Protein AF-0000000082931941 (afdb_homodimer)

Sequence (278 aa):
MPSQPSEATRRRVSELDSDSDEEAAGSRPSGKKPKTDSAAKSKACREKARREKINDRFSELATLIDPGSKDPKSDKPSILADAIKHITQMRVENNQLSQLNKFLEQRVSQLEREKGQQLYQQSLMMQHGGMSMGMMQPVMPSQPSEATRRRVSELDSDSDEEAAGSRPSGKKPKTDSAAKSKACREKARREKINDRFSELATLIDPGSKDPKSDKPSILADAIKHITQMRVENNQLSQLNKFLEQRVSQLEREKGQQLYQQSLMMQHGGMSMGMMQPV

Structure (mmCIF, N/CA/C/O backbone):
data_AF-0000000082931941-model_v1
#
loop_
_entity.id
_entity.type
_entity.pdbx_description
1 polymer 'Transcription factor bHLH34'
#
loop_
_atom_site.group_PDB
_atom_site.id
_atom_site.type_symbol
_atom_site.label_atom_id
_atom_site.label_alt_id
_atom_site.label_comp_id
_atom_site.label_asym_id
_atom_site.label_entity_id
_atom_site.label_seq_id
_atom_site.pdbx_PDB_ins_code
_atom_site.Cartn_x
_atom_site.Cartn_y
_atom_site.Cartn_z
_atom_site.occupancy
_atom_site.B_iso_or_equiv
_atom_site.auth_seq_id
_atom_site.auth_comp_id
_atom_site.auth_asym_id
_atom_site.auth_atom_id
_atom_site.pdbx_PDB_model_num
ATOM 1 N N . MET A 1 1 ? 0.395 8.163 110.372 1 26.93 1 MET A N 1
ATOM 2 C CA . MET A 1 1 ? 0.635 8.653 109.018 1 26.93 1 MET A CA 1
ATOM 3 C C . MET A 1 1 ? -0.464 9.618 108.586 1 26.93 1 MET A C 1
ATOM 5 O O . MET A 1 1 ? -1.63 9.437 108.941 1 26.93 1 MET A O 1
ATOM 9 N N . PRO A 1 2 ? -0.188 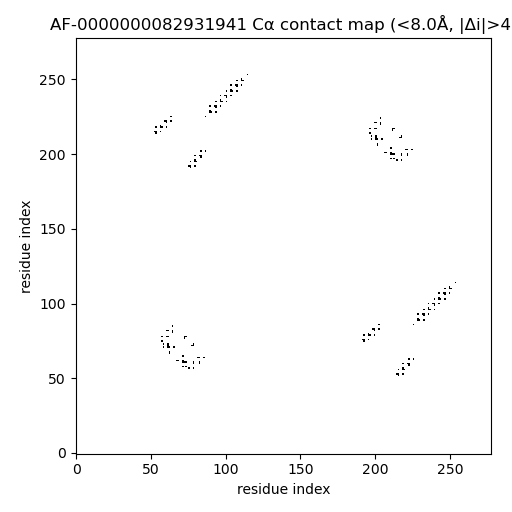10.7 107.853 1 28 2 PRO A N 1
ATOM 10 C CA . PRO A 1 2 ? -0.952 11.94 107.701 1 28 2 PRO A CA 1
ATOM 11 C C . PRO A 1 2 ? -2.365 11.702 107.175 1 28 2 PRO A C 1
ATOM 13 O O . PRO A 1 2 ? -2.724 10.567 106.85 1 28 2 PRO A O 1
ATOM 16 N N . SER A 1 3 ? -2.661 12.328 105.933 1 27.17 3 SER A N 1
ATOM 17 C CA . SER A 1 3 ? -3.39 13.52 105.512 1 27.17 3 SER A CA 1
ATOM 18 C C . SER A 1 3 ? -4.733 13.156 104.887 1 27.17 3 SER A C 1
ATOM 20 O O . SER A 1 3 ? -4.957 12.002 104.514 1 27.17 3 SER A O 1
ATOM 22 N N . GLN A 1 4 ? -5.354 14.259 104.083 1 29.71 4 GLN A N 1
ATOM 23 C CA . GLN A 1 4 ? -6.408 15.251 103.898 1 29.71 4 GLN A CA 1
ATOM 24 C C . GLN A 1 4 ? -7.274 14.915 102.687 1 29.71 4 GLN A C 1
ATOM 26 O O . GLN A 1 4 ? -6.755 14.667 101.597 1 29.71 4 GLN A O 1
ATOM 31 N N . PRO A 1 5 ? -8.476 14.426 102.748 1 40.5 5 PRO A N 1
ATOM 32 C CA . PRO A 1 5 ? -9.441 14.054 101.711 1 40.5 5 PRO A CA 1
ATOM 33 C C . PRO A 1 5 ? -9.816 15.226 100.807 1 40.5 5 PRO A C 1
ATOM 35 O O . PRO A 1 5 ? -10.749 15.118 100.007 1 40.5 5 PRO A O 1
ATOM 38 N N . SER A 1 6 ? -8.997 16.377 100.67 1 28.55 6 SER A N 1
ATOM 39 C CA . SER A 1 6 ? -9.644 17.665 100.445 1 28.55 6 SER A CA 1
ATOM 40 C C . SER A 1 6 ? -10.601 17.605 99.26 1 28.55 6 SER A C 1
ATOM 42 O O . SER A 1 6 ? -10.55 16.666 98.462 1 28.55 6 SER A O 1
ATOM 44 N N . GLU A 1 7 ? -11.053 18.897 98.685 1 28.15 7 GLU A N 1
ATOM 45 C CA . GLU A 1 7 ? -12.08 19.83 98.23 1 28.15 7 GLU A CA 1
ATOM 46 C C . GLU A 1 7 ? -12.304 19.712 96.725 1 28.15 7 GLU A C 1
ATOM 48 O O . GLU A 1 7 ? -11.535 20.26 95.932 1 28.15 7 GLU A O 1
ATOM 53 N N . ALA A 1 8 ? -12.467 18.563 96.037 1 33.26 8 ALA A N 1
ATOM 54 C CA . ALA A 1 8 ? -12.404 18.565 94.578 1 33.26 8 ALA A CA 1
ATOM 55 C C . ALA A 1 8 ? -13.558 19.364 93.98 1 33.26 8 ALA A C 1
ATOM 57 O O . ALA A 1 8 ? -14.71 18.925 94.015 1 33.26 8 ALA A O 1
ATOM 58 N N . THR A 1 9 ? -13.683 20.789 94.268 1 31.47 9 THR A N 1
ATOM 59 C CA . THR A 1 9 ? -14.683 21.731 93.778 1 31.47 9 THR A CA 1
ATOM 60 C C . THR A 1 9 ? -14.831 21.625 92.263 1 31.47 9 THR A C 1
ATOM 62 O O . THR A 1 9 ? -13.888 21.907 91.521 1 31.47 9 THR A O 1
ATOM 65 N N . ARG A 1 10 ? -15.56 20.656 91.784 1 31.51 10 ARG A N 1
ATOM 66 C CA . ARG A 1 10 ? -15.882 20.486 90.371 1 31.51 10 ARG A CA 1
ATOM 67 C C . ARG A 1 10 ? -16.429 21.779 89.775 1 31.51 10 ARG A C 1
ATOM 69 O O . ARG A 1 10 ? -17.392 22.348 90.292 1 31.51 10 ARG A O 1
ATOM 76 N N . ARG A 1 11 ? -15.54 22.62 89.021 1 30.45 11 ARG A N 1
ATOM 77 C CA . ARG A 1 11 ? -15.637 23.836 88.22 1 30.45 11 ARG A CA 1
ATOM 78 C C . ARG A 1 11 ? -16.928 23.856 87.409 1 30.45 11 ARG A C 1
ATOM 80 O O . ARG A 1 11 ? -17.323 22.839 86.835 1 30.45 11 ARG A O 1
ATOM 87 N N . ARG A 1 12 ? -17.818 24.921 87.614 1 26.65 12 ARG A N 1
ATOM 88 C CA . ARG A 1 12 ? -18.941 25.643 87.025 1 26.65 12 ARG A CA 1
ATOM 89 C C . ARG A 1 12 ? -18.754 25.814 85.522 1 26.65 12 ARG A C 1
ATOM 91 O O . ARG A 1 12 ? -17.721 26.313 85.072 1 26.65 12 ARG A O 1
ATOM 98 N N . VAL A 1 13 ? -19.386 25.091 84.63 1 27.37 13 VAL A N 1
ATOM 99 C CA . VAL A 1 13 ? -19.583 25.085 83.184 1 27.37 13 VAL A CA 1
ATOM 100 C C . VAL A 1 13 ? -20.036 26.467 82.719 1 27.37 13 VAL A C 1
ATOM 102 O O . VAL A 1 13 ? -21.085 26.959 83.142 1 27.37 13 VAL A O 1
ATOM 105 N N . SER A 1 14 ? -19.126 27.575 82.678 1 27.47 14 SER A N 1
ATOM 106 C CA . SER A 1 14 ? -19.274 28.908 82.104 1 27.47 14 SER A CA 1
ATOM 107 C C . SER A 1 14 ? -19.953 28.85 80.739 1 27.47 14 SER A C 1
ATOM 109 O O . SER A 1 14 ? -19.452 28.202 79.818 1 27.47 14 SER A O 1
ATOM 111 N N . GLU A 1 15 ? -21.265 28.878 80.646 1 31.2 15 GLU A N 1
ATOM 112 C CA . GLU A 1 15 ? -22.102 29.094 79.469 1 31.2 15 GLU A CA 1
ATOM 113 C C . GLU A 1 15 ? -21.707 30.373 78.737 1 31.2 15 GLU A C 1
ATOM 115 O O . GLU A 1 15 ? -22.006 31.476 79.199 1 31.2 15 GLU A O 1
ATOM 120 N N . LEU A 1 16 ? -20.43 30.649 78.382 1 28.57 16 LEU A N 1
ATOM 121 C CA . LEU A 1 16 ? -19.98 31.834 77.661 1 28.57 16 LEU A CA 1
ATOM 122 C C . LEU A 1 16 ? -20.832 32.069 76.417 1 28.57 16 LEU A C 1
ATOM 124 O O . LEU A 1 16 ? -20.86 31.233 75.512 1 28.57 16 LEU A O 1
ATOM 128 N N . ASP A 1 17 ? -22.019 32.645 76.604 1 32.74 17 ASP A N 1
ATOM 129 C CA . ASP A 1 17 ? -22.896 33.192 75.574 1 32.74 17 ASP A CA 1
ATOM 130 C C . ASP A 1 17 ? -22.112 34.054 74.587 1 32.74 17 ASP A C 1
ATOM 132 O O . ASP A 1 17 ? -21.536 35.075 74.968 1 32.74 17 ASP A O 1
ATOM 136 N N . SER A 1 18 ? -21.376 33.501 73.685 1 29.71 18 SER A N 1
ATOM 137 C CA . SER A 1 18 ? -20.62 34.12 72.601 1 29.71 18 SER A CA 1
ATOM 138 C C . SER A 1 18 ? -21.497 35.061 71.782 1 29.71 18 SER A C 1
ATOM 140 O O . SER A 1 18 ? -22.466 34.627 71.156 1 29.71 18 SER A O 1
ATOM 142 N N . ASP A 1 19 ? -21.829 36.189 72.298 1 32.53 19 ASP A N 1
ATOM 143 C CA . ASP A 1 19 ? -22.453 37.283 71.561 1 32.53 19 ASP A CA 1
ATOM 144 C C . ASP A 1 19 ? -21.744 37.523 70.23 1 32.53 19 ASP A C 1
ATOM 146 O O . ASP A 1 19 ? -20.567 37.889 70.205 1 32.53 19 ASP A O 1
ATOM 150 N N . SER A 1 20 ? -21.898 36.687 69.319 1 32.6 20 SER A N 1
ATOM 151 C CA . SER A 1 20 ? -21.412 36.818 67.949 1 32.6 20 SER A CA 1
ATOM 152 C C . SER A 1 20 ? -21.813 38.16 67.346 1 32.6 20 SER A C 1
ATOM 154 O O . SER A 1 20 ? -23.002 38.448 67.193 1 32.6 20 SER A O 1
ATOM 156 N N . ASP A 1 21 ? -21.162 39.19 67.707 1 33.67 21 ASP A N 1
ATOM 157 C CA . ASP A 1 21 ? -21.224 40.504 67.076 1 33.67 21 ASP A CA 1
ATOM 158 C C . ASP A 1 21 ? -21.279 40.382 65.555 1 33.67 21 ASP A C 1
ATOM 160 O O . ASP A 1 21 ? -20.416 39.745 64.947 1 33.67 21 ASP A O 1
ATOM 164 N N . GLU A 1 22 ? -22.45 40.34 65.012 1 37.45 22 GLU A N 1
ATOM 165 C CA . GLU A 1 22 ? -22.798 40.428 63.597 1 37.45 22 GLU A CA 1
ATOM 166 C C . GLU A 1 22 ? -22.112 41.618 62.932 1 37.45 22 GLU A C 1
ATOM 168 O O . GLU A 1 22 ? -22.423 42.771 63.24 1 37.45 22 GLU A O 1
ATOM 173 N N . GLU A 1 23 ? -20.8 41.737 62.935 1 36.78 23 GLU A N 1
ATOM 174 C CA . GLU A 1 23 ? -20.11 42.754 62.147 1 36.78 23 GLU A CA 1
ATOM 175 C C . GLU A 1 23 ? -20.746 42.908 60.768 1 36.78 23 GLU A C 1
ATOM 177 O O . GLU A 1 23 ? -21.031 41.915 60.095 1 36.78 23 GLU A O 1
ATOM 182 N N . ALA A 1 24 ? -21.424 44.056 60.542 1 40.95 24 ALA A N 1
ATOM 183 C CA . ALA A 1 24 ? -21.936 44.578 59.277 1 40.95 24 ALA A CA 1
ATOM 184 C C . ALA A 1 24 ? -20.903 44.429 58.164 1 40.95 24 ALA A C 1
ATOM 186 O O . ALA A 1 24 ? -19.854 45.077 58.193 1 40.95 24 ALA A O 1
ATOM 187 N N . ALA A 1 25 ? -20.57 43.239 57.765 1 39.86 25 ALA A N 1
ATOM 188 C CA . ALA A 1 25 ? -19.655 42.95 56.664 1 39.86 25 ALA A CA 1
ATOM 189 C C . ALA A 1 25 ? -19.936 43.851 55.465 1 39.86 25 ALA A C 1
ATOM 191 O O . ALA A 1 25 ? -21.083 43.973 55.029 1 39.86 25 ALA A O 1
ATOM 192 N N . GLY A 1 26 ? -19.356 44.996 55.404 1 37.39 26 GLY A N 1
ATOM 193 C CA . GLY A 1 26 ? -19.297 45.769 54.174 1 37.39 26 GLY A CA 1
ATOM 194 C C . GLY A 1 26 ? -19.211 44.906 52.929 1 37.39 26 GLY A C 1
ATOM 195 O O . GLY A 1 26 ? -18.598 43.836 52.951 1 37.39 26 GLY A O 1
ATOM 196 N N . SER A 1 27 ? -20.182 44.919 52.062 1 42.13 27 SER A N 1
ATOM 197 C CA . SER A 1 27 ? -20.326 44.258 50.77 1 42.13 27 SER A CA 1
ATOM 198 C C . SER A 1 27 ? -19.057 44.393 49.935 1 42.13 27 SER A C 1
ATOM 200 O O . SER A 1 27 ? -18.731 45.485 49.463 1 42.13 27 SER A O 1
ATOM 202 N N . ARG A 1 28 ? -17.902 43.976 50.396 1 44.29 28 ARG A N 1
ATOM 203 C CA . ARG A 1 28 ? -16.768 43.948 49.478 1 44.29 28 ARG A CA 1
ATOM 204 C C . ARG A 1 28 ? -17.197 43.483 48.09 1 44.29 28 ARG A C 1
ATOM 206 O O . ARG A 1 28 ? -18.005 42.56 47.962 1 44.29 28 ARG A O 1
ATOM 213 N N . PRO A 1 29 ? -17.242 44.356 47.162 1 48.55 29 PRO A N 1
ATOM 214 C CA . PRO A 1 29 ? -17.476 43.88 45.796 1 48.55 29 PRO A CA 1
ATOM 215 C C . PRO A 1 29 ? -16.729 42.585 45.486 1 48.55 29 PRO A C 1
ATOM 217 O O . PRO A 1 29 ? -15.617 42.376 45.98 1 48.55 29 PRO A O 1
ATOM 220 N N . SER A 1 30 ? -17.357 41.387 45.697 1 47.89 30 SER A N 1
ATOM 221 C CA . SER A 1 30 ? -16.842 40.151 45.117 1 47.89 30 SER A CA 1
ATOM 222 C C . SER A 1 30 ? -16.06 40.425 43.837 1 47.89 30 SER A C 1
ATOM 224 O O . SER A 1 30 ? -16.602 40.979 42.878 1 47.89 30 SER A O 1
ATOM 226 N N . GLY A 1 31 ? -14.99 41.04 43.921 1 45.75 31 GLY A N 1
ATOM 227 C CA . GLY A 1 31 ? -14.125 41.212 42.764 1 45.75 31 GLY A CA 1
ATOM 228 C C . GLY A 1 31 ? -14.191 40.05 41.791 1 45.75 31 GLY A C 1
ATOM 229 O O . GLY A 1 31 ? -13.977 38.899 42.176 1 45.75 31 GLY A O 1
ATOM 230 N N . LYS A 1 32 ? -15.225 39.926 40.937 1 50.8 32 LYS A N 1
ATOM 231 C CA . LYS A 1 32 ? -15.252 39 39.808 1 50.8 32 LYS A CA 1
ATOM 232 C C . LYS A 1 32 ? -13.861 38.831 39.203 1 50.8 32 LYS A C 1
ATOM 234 O O . LYS A 1 32 ? -13.278 39.792 38.696 1 50.8 32 LYS A O 1
ATOM 239 N N . LYS A 1 33 ? -12.987 38.098 39.839 1 57.4 33 LYS A N 1
ATOM 240 C CA . LYS A 1 33 ? -11.789 37.65 39.135 1 57.4 33 LYS A CA 1
ATOM 241 C C . LYS A 1 33 ? -12.087 37.37 37.665 1 57.4 33 LYS A C 1
ATOM 243 O O . LYS A 1 33 ? -13.072 36.703 37.342 1 57.4 33 LYS A O 1
ATOM 248 N N . PRO A 1 34 ? -11.636 38.016 36.798 1 62.03 34 PRO A N 1
ATOM 249 C CA . PRO A 1 34 ? -11.971 37.91 35.376 1 62.03 34 PRO A CA 1
ATOM 250 C C . PRO A 1 34 ? -11.929 36.471 34.866 1 62.03 34 PRO A C 1
ATOM 252 O O . PRO A 1 34 ? -10.93 35.773 35.056 1 62.03 34 PRO A O 1
ATOM 255 N N . LYS A 1 35 ? -12.967 35.676 34.989 1 61.52 35 LYS A N 1
ATOM 256 C CA . LYS A 1 35 ? -13.283 34.385 34.384 1 61.52 35 LYS A CA 1
ATOM 257 C C . LYS A 1 35 ? -12.629 34.247 33.012 1 61.52 35 LYS A C 1
ATOM 259 O O . LYS A 1 35 ? -12.493 33.137 32.492 1 61.52 35 LYS A O 1
ATOM 264 N N . THR A 1 36 ? -12.157 35.541 32.537 1 72.35 36 THR A N 1
ATOM 265 C CA . THR A 1 36 ? -11.67 35.474 31.163 1 72.35 36 THR A CA 1
ATOM 266 C C . THR A 1 36 ? -10.307 34.79 31.105 1 72.35 36 THR A C 1
ATOM 268 O O . THR A 1 36 ? -10.035 34.014 30.186 1 72.35 36 THR A O 1
ATOM 271 N N . ASP A 1 37 ? -9.627 34.909 32.368 1 76.06 37 ASP A N 1
ATOM 272 C CA . ASP A 1 37 ? -8.27 34.373 32.327 1 76.06 37 ASP A CA 1
ATOM 273 C C . ASP A 1 37 ? -8.281 32.847 32.385 1 76.06 37 ASP A C 1
ATOM 275 O O . ASP A 1 37 ? -7.5 32.189 31.694 1 76.06 37 ASP A O 1
ATOM 279 N N . SER A 1 38 ? -9.279 32.372 33.167 1 83.83 38 SER A N 1
ATOM 280 C CA . SER A 1 38 ? -9.365 30.924 33.328 1 83.83 38 SER A CA 1
ATOM 281 C C . SER A 1 38 ? -9.857 30.254 32.049 1 83.83 38 SER A C 1
ATOM 283 O O . SER A 1 38 ? -9.333 29.215 31.645 1 83.83 38 SER A O 1
ATOM 285 N N . ALA A 1 39 ? -10.787 30.84 31.456 1 87.63 39 ALA A N 1
ATOM 286 C CA . ALA A 1 39 ? -11.322 30.301 30.209 1 87.63 39 ALA A CA 1
ATOM 287 C C . ALA A 1 39 ? -10.272 30.333 29.102 1 87.63 39 ALA A C 1
ATOM 289 O O . ALA A 1 39 ? -10.167 29.394 28.31 1 87.63 39 ALA A O 1
ATOM 290 N N . ALA A 1 40 ? -9.536 31.379 29.174 1 89.23 40 ALA A N 1
ATOM 291 C CA . ALA A 1 40 ? -8.473 31.519 28.183 1 89.23 40 ALA A CA 1
ATOM 292 C C . ALA A 1 40 ? -7.377 30.48 28.402 1 89.23 40 ALA A C 1
ATOM 294 O O . ALA A 1 40 ? -6.85 29.912 27.443 1 89.23 40 ALA A O 1
ATOM 295 N N . LYS A 1 41 ? -7.086 30.256 29.602 1 89.65 41 LYS A N 1
ATOM 296 C CA . LYS A 1 41 ? -6.07 29.262 29.932 1 89.65 41 LYS A CA 1
ATOM 297 C C . LYS A 1 41 ? -6.532 27.857 29.556 1 89.65 41 LYS A C 1
ATOM 299 O O . LYS A 1 41 ? -5.75 27.057 29.039 1 89.65 41 LYS A O 1
ATOM 304 N N . SER A 1 42 ? -7.771 27.543 29.826 1 91.58 42 SER A N 1
ATOM 305 C CA . SER A 1 42 ? -8.342 26.243 29.489 1 91.58 42 SER A CA 1
ATOM 306 C C . SER A 1 42 ? -8.34 26.013 27.981 1 91.58 42 SER A C 1
ATOM 308 O O . SER A 1 42 ? -8.006 24.922 27.515 1 91.58 42 SER A O 1
ATOM 310 N N . LYS A 1 43 ? -8.741 27.096 27.265 1 91.85 43 LYS A N 1
ATOM 311 C CA . LYS A 1 43 ? -8.733 27.007 25.807 1 91.85 43 LYS A CA 1
ATOM 312 C C . LYS A 1 43 ? -7.321 26.775 25.278 1 91.85 43 LYS A C 1
ATOM 314 O O . LYS A 1 43 ? -7.117 25.963 24.373 1 91.85 43 LYS A O 1
ATOM 319 N N . ALA A 1 44 ? -6.364 27.417 25.842 1 92.68 44 ALA A N 1
ATOM 320 C CA . ALA A 1 44 ? -4.968 27.286 25.432 1 92.68 44 ALA A CA 1
ATOM 321 C C . ALA A 1 44 ? -4.455 25.87 25.679 1 92.68 44 ALA A C 1
ATOM 323 O O . ALA A 1 44 ? -3.697 25.328 24.872 1 92.68 44 ALA A O 1
ATOM 324 N N . CYS A 1 45 ? -4.917 25.325 26.73 1 93.34 45 CYS A N 1
ATOM 325 C CA . CYS A 1 45 ? -4.501 23.969 27.07 1 93.34 45 CYS A CA 1
ATOM 326 C C . CYS A 1 45 ? -5.099 22.957 26.101 1 93.34 45 CYS A C 1
ATOM 328 O O . CYS A 1 45 ? -4.416 22.028 25.666 1 93.34 45 CYS A O 1
ATOM 330 N N . ARG A 1 46 ? -6.288 23.118 25.735 1 92.6 46 ARG A N 1
ATOM 331 C CA . ARG A 1 46 ? -6.957 22.216 24.804 1 92.6 46 ARG A CA 1
ATOM 332 C C . ARG A 1 46 ? -6.316 22.282 23.421 1 92.6 46 ARG A C 1
ATOM 334 O O . ARG A 1 46 ? -6.099 21.251 22.782 1 92.6 46 ARG A O 1
ATOM 341 N N . GLU A 1 47 ? -5.926 23.449 22.998 1 92.5 47 GLU A N 1
ATOM 342 C CA . GLU A 1 47 ? -5.3 23.638 21.693 1 92.5 47 GLU A CA 1
ATOM 343 C C . GLU A 1 47 ? -3.892 23.05 21.665 1 92.5 47 GLU A C 1
ATOM 345 O O . GLU A 1 47 ? -3.479 22.461 20.664 1 92.5 47 GLU A O 1
ATOM 350 N N . LYS A 1 48 ? -3.241 23.233 22.813 1 93.24 48 LYS A N 1
ATOM 351 C CA . LYS A 1 48 ? -1.919 22.624 22.918 1 93.24 48 LYS A CA 1
ATOM 352 C C . LYS A 1 48 ? -2 21.106 22.785 1 93.24 48 LYS A C 1
ATOM 354 O O . LYS A 1 48 ? -1.2 20.496 22.072 1 93.24 48 LYS A O 1
ATOM 359 N N . ALA A 1 49 ? -2.951 20.499 23.367 1 93.25 49 ALA A N 1
ATOM 360 C CA . ALA A 1 49 ? -3.16 19.054 23.318 1 93.25 49 ALA A CA 1
ATOM 361 C C . ALA A 1 49 ? -3.491 18.595 21.901 1 93.25 49 ALA A C 1
ATOM 363 O O . ALA A 1 49 ? -3.021 17.545 21.457 1 93.25 49 ALA A O 1
ATOM 364 N N . ARG A 1 50 ? -4.295 19.314 21.248 1 92.88 50 ARG A N 1
ATOM 365 C CA . ARG A 1 50 ? -4.661 18.993 19.872 1 92.88 50 ARG A CA 1
ATOM 366 C C . ARG A 1 50 ? -3.445 19.058 18.954 1 92.88 50 ARG A C 1
ATOM 368 O O . ARG A 1 50 ? -3.231 18.162 18.135 1 92.88 50 ARG A O 1
ATOM 375 N N . ARG A 1 51 ? -2.669 20.068 19.148 1 93.1 51 ARG A N 1
ATOM 376 C CA . ARG A 1 51 ? -1.473 20.244 18.331 1 93.1 51 ARG A CA 1
ATOM 377 C C . ARG A 1 51 ? -0.474 19.118 18.573 1 93.1 51 ARG A C 1
ATOM 379 O O . ARG A 1 51 ? 0.156 18.628 17.633 1 93.1 51 ARG A O 1
ATOM 386 N N . GLU A 1 52 ? -0.387 18.741 19.763 1 94.37 52 GLU A N 1
ATOM 387 C CA . GLU A 1 52 ? 0.517 17.65 20.115 1 94.37 52 GLU A CA 1
ATOM 388 C C . GLU A 1 52 ? 0.069 16.337 19.48 1 94.37 52 GLU A C 1
ATOM 390 O O . GLU A 1 52 ? 0.894 15.571 18.977 1 94.37 52 GLU A O 1
ATOM 395 N N . LYS A 1 53 ? -1.227 16.1 19.505 1 93.45 53 LYS A N 1
ATOM 396 C CA . LYS A 1 53 ? -1.769 14.894 18.885 1 93.45 53 LYS A CA 1
ATOM 397 C C . LYS A 1 53 ? -1.492 14.875 17.384 1 93.45 53 LYS A C 1
ATOM 399 O O . LYS A 1 53 ? -1.12 13.839 16.829 1 93.45 53 LYS A O 1
ATOM 404 N N . ILE A 1 54 ? -1.585 15.94 16.749 1 94.37 54 ILE A N 1
ATOM 405 C CA . ILE A 1 54 ? -1.334 16.066 15.318 1 94.37 54 ILE A CA 1
ATOM 406 C C . ILE A 1 54 ? 0.144 15.812 15.029 1 94.37 54 ILE A C 1
ATOM 408 O O . ILE A 1 54 ? 0.484 15.098 14.083 1 94.37 54 ILE A O 1
ATOM 412 N N . ASN A 1 55 ? 0.933 16.398 15.843 1 94.61 55 ASN A N 1
ATOM 413 C CA . ASN A 1 55 ? 2.37 16.207 15.672 1 94.61 55 ASN A CA 1
ATOM 414 C C . ASN A 1 55 ? 2.767 14.745 15.855 1 94.61 55 ASN A C 1
ATOM 416 O O . ASN A 1 55 ? 3.638 14.24 15.144 1 94.61 55 ASN A O 1
ATOM 420 N N . ASP A 1 56 ? 2.174 14.083 16.773 1 95.02 56 ASP A N 1
ATOM 421 C CA . ASP A 1 56 ? 2.419 12.66 16.992 1 95.02 56 ASP A CA 1
ATOM 422 C C . ASP A 1 56 ? 2.048 11.843 15.756 1 95.02 56 ASP A C 1
ATOM 424 O O . ASP A 1 56 ? 2.777 10.927 15.37 1 95.02 56 ASP A O 1
ATOM 428 N N . ARG A 1 57 ? 1.01 12.2 15.165 1 95.97 57 ARG A N 1
ATOM 429 C CA . ARG A 1 57 ? 0.558 11.49 13.973 1 95.97 57 ARG A CA 1
ATOM 430 C C . ARG A 1 57 ? 1.5 11.737 12.799 1 95.97 57 ARG A C 1
ATOM 432 O O . ARG A 1 57 ? 1.75 10.836 11.996 1 95.97 57 ARG A O 1
ATOM 439 N N . PHE A 1 58 ? 2.031 12.864 12.74 1 96.48 58 PHE A N 1
ATOM 440 C CA . PHE A 1 58 ? 3.014 13.167 11.706 1 96.48 58 PHE A CA 1
ATOM 441 C C . PHE A 1 58 ? 4.281 12.344 11.905 1 96.48 58 PHE A C 1
ATOM 443 O O . PHE A 1 58 ? 4.846 11.822 10.942 1 96.48 58 PHE A O 1
ATOM 450 N N . SER A 1 59 ? 4.662 12.263 13.154 1 94.59 59 SER A N 1
ATOM 451 C CA . SER A 1 59 ? 5.855 11.479 13.458 1 94.59 59 SER A CA 1
ATOM 452 C C . SER A 1 59 ? 5.649 10.006 13.12 1 94.59 59 SER A C 1
ATOM 454 O O . SER A 1 59 ? 6.54 9.362 12.562 1 94.59 59 SER A O 1
ATOM 456 N N . GLU A 1 60 ? 4.529 9.51 13.45 1 95.49 60 GLU A N 1
ATOM 457 C CA . GLU A 1 60 ? 4.185 8.126 13.138 1 95.49 60 GLU A CA 1
ATOM 458 C C . GLU A 1 60 ? 4.168 7.887 11.631 1 95.49 60 GLU A C 1
ATOM 460 O O . GLU A 1 60 ? 4.72 6.897 11.148 1 95.49 60 GLU A O 1
ATOM 465 N N . LEU A 1 61 ? 3.561 8.804 10.945 1 96.86 61 LEU A N 1
ATOM 466 C CA . LEU A 1 61 ? 3.472 8.707 9.493 1 96.86 61 LEU A CA 1
ATOM 467 C C . LEU A 1 61 ? 4.859 8.74 8.86 1 96.86 61 LEU A C 1
ATOM 469 O O . LEU A 1 61 ? 5.157 7.945 7.965 1 96.86 61 LEU A O 1
ATOM 473 N N . ALA A 1 62 ? 5.66 9.612 9.369 1 96.66 62 ALA A N 1
ATOM 474 C CA . ALA A 1 62 ? 7.02 9.746 8.853 1 96.66 62 ALA A CA 1
ATOM 475 C C . ALA A 1 62 ? 7.807 8.452 9.039 1 96.66 62 ALA A C 1
ATOM 477 O O . ALA A 1 62 ? 8.548 8.035 8.145 1 96.66 62 ALA A O 1
ATOM 478 N N . THR A 1 63 ? 7.621 7.776 10.142 1 95.04 63 THR A N 1
ATOM 479 C CA . THR A 1 63 ? 8.311 6.526 10.44 1 95.04 63 THR A CA 1
ATOM 480 C C . THR A 1 63 ? 7.76 5.387 9.587 1 95.04 63 THR A C 1
ATOM 482 O O . THR A 1 63 ? 8.508 4.503 9.165 1 95.04 63 THR A O 1
ATOM 485 N N . LEU A 1 64 ? 6.512 5.447 9.327 1 95 64 LEU A N 1
ATOM 486 C CA . LEU A 1 64 ? 5.826 4.399 8.578 1 95 64 LEU A CA 1
ATOM 487 C C . LEU A 1 64 ? 6.274 4.391 7.121 1 95 64 LEU A C 1
ATOM 489 O O . LEU A 1 64 ? 6.458 3.324 6.529 1 95 64 LEU A O 1
ATOM 493 N N . ILE A 1 65 ? 6.517 5.519 6.57 1 95.68 65 ILE A N 1
ATOM 494 C CA . ILE A 1 65 ? 6.799 5.602 5.141 1 95.68 65 ILE A CA 1
ATOM 495 C C . ILE A 1 65 ? 8.296 5.42 4.898 1 95.68 65 ILE A C 1
ATOM 497 O O . ILE A 1 65 ? 8.722 5.17 3.768 1 95.68 65 ILE A O 1
ATOM 501 N N . ASP A 1 66 ? 9.004 5.585 6.071 1 92.44 66 ASP A N 1
ATOM 502 C CA . ASP A 1 66 ? 10.448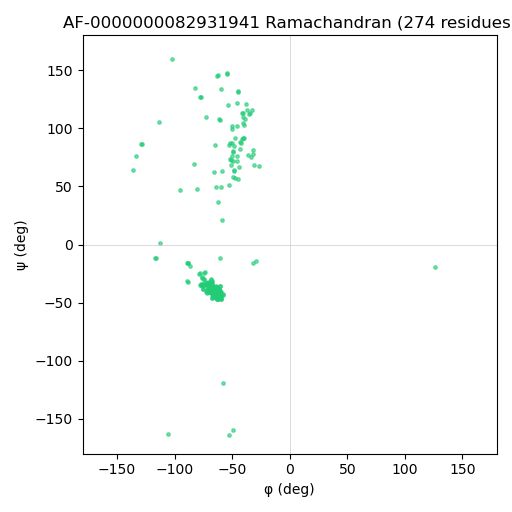 5.389 5.973 1 92.44 66 ASP A CA 1
ATOM 503 C C . ASP A 1 66 ? 10.971 4.565 7.147 1 92.44 66 ASP A C 1
ATOM 505 O O . ASP A 1 66 ? 11.741 5.066 7.97 1 92.44 66 ASP A O 1
ATOM 509 N N . PRO A 1 67 ? 10.593 3.346 7.299 1 84.57 67 PRO A N 1
ATOM 510 C CA . PRO A 1 67 ? 10.852 2.516 8.477 1 84.57 67 PRO A CA 1
ATOM 511 C C . PRO A 1 67 ? 12.343 2.324 8.748 1 84.57 67 PRO A C 1
ATOM 513 O O . PRO A 1 67 ? 12.751 2.183 9.903 1 84.57 67 PRO A O 1
ATOM 516 N N . GLY A 1 68 ? 13.172 2.624 7.995 1 85.18 68 GLY A N 1
ATOM 517 C CA . GLY A 1 68 ? 14.594 2.371 8.168 1 85.18 68 GLY A CA 1
ATOM 518 C C . GLY A 1 68 ? 15.407 3.638 8.352 1 85.18 68 GLY A C 1
ATOM 519 O O . GLY A 1 68 ? 16.611 3.577 8.612 1 85.18 68 GLY A O 1
ATOM 520 N N . SER A 1 69 ? 14.684 4.696 8.353 1 87.5 69 SER A N 1
ATOM 521 C CA . SER A 1 69 ? 15.402 5.957 8.504 1 87.5 69 SER A CA 1
ATOM 522 C C . SER A 1 69 ? 15.701 6.251 9.971 1 87.5 69 SER A C 1
ATOM 524 O O . SER A 1 69 ? 14.837 6.076 10.833 1 87.5 69 SER A O 1
ATOM 526 N N . LYS A 1 70 ? 16.897 6.645 10.225 1 89.27 70 LYS A N 1
ATOM 527 C CA . LYS A 1 70 ? 17.294 6.989 11.587 1 89.27 70 LYS A CA 1
ATOM 528 C C . LYS A 1 70 ? 16.743 8.354 11.992 1 89.27 70 LYS A C 1
ATOM 530 O O . LYS A 1 70 ? 16.472 8.595 13.17 1 89.27 70 LYS A O 1
ATOM 535 N N . ASP A 1 71 ? 16.59 9.18 10.89 1 90.3 71 ASP A N 1
ATOM 536 C CA . ASP A 1 71 ? 16.082 10.526 11.137 1 90.3 71 ASP A CA 1
ATOM 537 C C . ASP A 1 71 ? 14.899 10.843 10.226 1 90.3 71 ASP A C 1
ATOM 539 O O . ASP A 1 71 ? 15.063 11.485 9.187 1 90.3 71 ASP A O 1
ATOM 543 N N . PRO A 1 72 ? 13.764 10.461 10.71 1 86.47 72 PRO A N 1
ATOM 544 C CA . PRO A 1 72 ? 12.584 10.754 9.894 1 86.47 72 PRO A CA 1
ATOM 545 C C . PRO A 1 72 ? 12.359 12.252 9.7 1 86.47 72 PRO A C 1
ATOM 547 O O . PRO A 1 72 ? 12.683 13.049 10.584 1 86.47 72 PRO A O 1
ATOM 550 N N . LYS A 1 73 ? 11.876 12.609 8.553 1 88.54 73 LYS A N 1
ATOM 551 C CA . LYS A 1 73 ? 11.583 14.003 8.234 1 88.54 73 LYS A CA 1
ATOM 552 C C . LYS A 1 73 ? 10.663 14.625 9.28 1 88.54 73 LYS A C 1
ATOM 554 O O . LYS A 1 73 ? 9.789 13.948 9.827 1 88.54 73 LYS A O 1
ATOM 559 N N . SER A 1 74 ? 10.952 15.916 9.441 1 90.58 74 SER A N 1
ATOM 560 C CA . SER A 1 74 ? 10.142 16.596 10.446 1 90.58 74 SER A CA 1
ATOM 561 C C . SER A 1 74 ? 9.28 17.685 9.817 1 90.58 74 SER A C 1
ATOM 563 O O . SER A 1 74 ? 8.353 18.194 10.451 1 90.58 74 SER A O 1
ATOM 565 N N . ASP A 1 75 ? 9.574 17.993 8.557 1 92.09 75 ASP A N 1
ATOM 566 C CA . ASP A 1 75 ? 8.795 19.017 7.868 1 92.09 75 ASP A CA 1
ATOM 567 C C . ASP A 1 75 ? 7.444 18.467 7.415 1 92.09 75 ASP A C 1
ATOM 569 O O . ASP A 1 75 ? 7.385 17.487 6.669 1 92.09 75 ASP A O 1
ATOM 573 N N . LYS A 1 76 ? 6.435 19.101 7.756 1 92.36 76 LYS A N 1
ATOM 574 C CA . LYS A 1 76 ? 5.077 18.592 7.586 1 92.36 76 LYS A CA 1
ATOM 575 C C . LYS A 1 76 ? 4.71 18.486 6.108 1 92.36 76 LYS A C 1
ATOM 577 O O . LYS A 1 76 ? 4.2 17.456 5.662 1 92.36 76 LYS A O 1
ATOM 582 N N . PRO A 1 77 ? 5.001 19.537 5.294 1 93.49 77 PRO A N 1
ATOM 583 C CA . PRO A 1 77 ? 4.685 19.417 3.869 1 93.49 77 PRO A CA 1
ATOM 584 C C . PRO A 1 77 ? 5.426 18.264 3.195 1 93.49 77 PRO A C 1
ATOM 586 O O . PRO A 1 77 ? 4.856 17.57 2.35 1 93.49 77 PRO A O 1
ATOM 589 N N . SER A 1 78 ? 6.605 18.033 3.593 1 94.43 78 SER A N 1
ATOM 590 C CA . SER A 1 78 ? 7.394 16.962 2.992 1 94.43 78 SER A CA 1
ATOM 591 C C . SER A 1 78 ? 6.872 15.591 3.407 1 94.43 78 SER A C 1
ATOM 593 O O . SER A 1 78 ? 6.852 14.658 2.601 1 94.43 78 SER A O 1
ATOM 595 N N . ILE A 1 79 ? 6.48 15.425 4.622 1 96.44 79 ILE A N 1
ATOM 596 C CA . ILE A 1 79 ? 5.924 14.169 5.114 1 96.44 79 ILE A CA 1
ATOM 597 C C . ILE A 1 79 ? 4.652 13.83 4.341 1 96.44 79 ILE A C 1
ATOM 599 O O . ILE A 1 79 ? 4.467 12.69 3.908 1 96.44 79 ILE A O 1
ATOM 603 N N . LEU A 1 80 ? 3.884 14.852 4.133 1 96.84 80 LEU A N 1
ATOM 604 C CA . LEU A 1 80 ? 2.636 14.653 3.404 1 96.84 80 LEU A CA 1
ATOM 605 C C . LEU A 1 80 ? 2.91 14.269 1.953 1 96.84 80 LEU A C 1
ATOM 607 O O . LEU A 1 80 ? 2.271 13.362 1.416 1 96.84 80 LEU A O 1
ATOM 611 N N . ALA A 1 81 ? 3.831 14.928 1.37 1 96.05 81 ALA A N 1
ATOM 612 C CA . ALA A 1 81 ? 4.187 14.63 -0.014 1 96.05 81 ALA A CA 1
ATOM 613 C C . ALA A 1 81 ? 4.724 13.207 -0.148 1 96.05 81 ALA A C 1
ATOM 615 O O . ALA A 1 81 ? 4.355 12.483 -1.076 1 96.05 81 ALA A O 1
ATOM 616 N N . ASP A 1 82 ? 5.507 12.828 0.792 1 96.82 82 ASP A N 1
ATOM 617 C CA . ASP A 1 82 ? 6.085 11.488 0.775 1 96.82 82 ASP A CA 1
ATOM 618 C C . ASP A 1 82 ? 5.016 10.425 1.018 1 96.82 82 ASP A C 1
ATOM 620 O O . ASP A 1 82 ? 5.06 9.346 0.423 1 96.82 82 ASP A O 1
ATOM 624 N N . ALA A 1 83 ? 4.127 10.698 1.901 1 97.48 83 ALA A N 1
ATOM 625 C 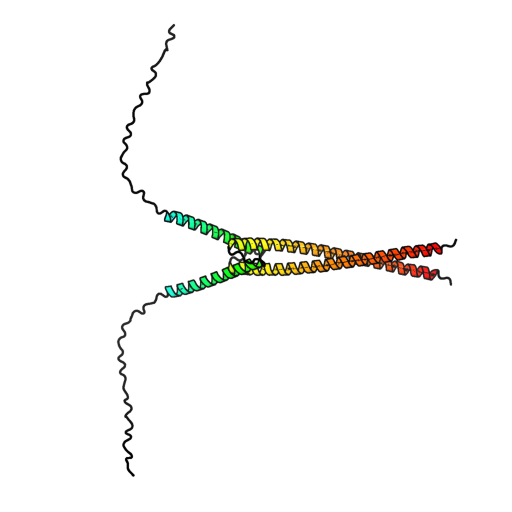CA . ALA A 1 83 ? 3.04 9.76 2.172 1 97.48 83 ALA A CA 1
ATOM 626 C C . ALA A 1 83 ? 2.203 9.514 0.92 1 97.48 83 ALA A C 1
ATOM 628 O O . ALA A 1 83 ? 1.896 8.367 0.586 1 97.48 83 ALA A O 1
ATOM 629 N N . ILE A 1 84 ? 1.906 10.539 0.235 1 97.82 84 ILE A N 1
ATOM 630 C CA . ILE A 1 84 ? 1.118 10.45 -0.989 1 97.82 84 ILE A CA 1
ATOM 631 C C . ILE A 1 84 ? 1.867 9.617 -2.026 1 97.82 84 ILE A C 1
ATOM 633 O O . ILE A 1 84 ? 1.293 8.715 -2.641 1 97.82 84 ILE A O 1
ATOM 637 N N . LYS A 1 85 ? 3.118 9.907 -2.19 1 97.26 85 LYS A N 1
ATOM 638 C CA . LYS A 1 85 ? 3.961 9.148 -3.111 1 97.26 85 LYS A CA 1
ATOM 639 C C . LYS A 1 85 ? 4.017 7.675 -2.718 1 97.26 85 LYS A C 1
ATOM 641 O O . LYS A 1 85 ? 3.888 6.794 -3.57 1 97.26 85 LYS A O 1
ATOM 646 N N . HIS A 1 86 ? 4.169 7.465 -1.476 1 97.1 86 HIS A N 1
ATOM 647 C CA . HIS A 1 86 ? 4.306 6.111 -0.95 1 97.1 86 HIS A CA 1
ATOM 648 C C . HIS A 1 86 ? 3.036 5.299 -1.181 1 97.1 86 HIS A C 1
ATOM 650 O O . HIS A 1 86 ? 3.101 4.146 -1.612 1 97.1 86 HIS A O 1
ATOM 656 N N . ILE A 1 87 ? 1.934 5.845 -0.907 1 97.31 87 ILE A N 1
ATOM 657 C CA . ILE A 1 87 ? 0.651 5.175 -1.086 1 97.31 87 ILE A CA 1
ATOM 658 C C . ILE A 1 87 ? 0.442 4.844 -2.562 1 97.31 87 ILE A C 1
ATOM 660 O O . ILE A 1 87 ? 0.012 3.739 -2.902 1 97.31 87 ILE A O 1
ATOM 664 N N . THR A 1 88 ? 0.789 5.776 -3.435 1 97.12 88 THR A N 1
ATOM 665 C CA . THR A 1 88 ? 0.655 5.559 -4.871 1 97.12 88 THR A CA 1
ATOM 666 C C . THR A 1 88 ? 1.553 4.414 -5.331 1 97.12 88 THR A C 1
ATOM 668 O O . THR A 1 88 ? 1.126 3.555 -6.105 1 97.12 88 THR A O 1
ATOM 671 N N . GLN A 1 89 ? 2.723 4.329 -4.803 1 96.86 89 GLN A N 1
ATOM 672 C CA . GLN A 1 89 ? 3.664 3.267 -5.142 1 96.86 89 GLN A CA 1
ATOM 673 C C . GLN A 1 89 ? 3.157 1.909 -4.665 1 96.86 89 GLN A C 1
ATOM 675 O O . GLN A 1 89 ? 3.233 0.92 -5.397 1 96.86 89 GLN A O 1
ATOM 680 N N . MET A 1 90 ? 2.67 1.897 -3.492 1 96.2 90 MET A N 1
ATOM 681 C CA . MET A 1 90 ? 2.156 0.647 -2.939 1 96.2 90 MET A CA 1
ATOM 682 C C . MET A 1 90 ? 0.972 0.137 -3.754 1 96.2 90 MET A C 1
ATOM 684 O O . MET A 1 90 ? 0.813 -1.071 -3.937 1 96.2 90 MET A O 1
ATOM 688 N N . ARG A 1 91 ? 0.182 1.049 -4.215 1 96.28 91 ARG A N 1
ATOM 689 C CA . ARG A 1 91 ? -0.957 0.671 -5.046 1 96.28 91 ARG A CA 1
ATOM 690 C C . ARG A 1 91 ? -0.494 0.038 -6.354 1 96.28 91 ARG A C 1
ATOM 692 O O . ARG A 1 91 ? -1.048 -0.973 -6.791 1 96.28 91 ARG A O 1
ATOM 699 N N . VAL A 1 92 ? 0.505 0.63 -6.948 1 97.66 92 VAL A N 1
ATOM 700 C CA . VAL A 1 92 ? 1.05 0.094 -8.192 1 97.66 92 VAL A CA 1
ATOM 701 C C . VAL A 1 92 ? 1.633 -1.295 -7.944 1 97.66 92 VAL A C 1
ATOM 703 O O . VAL A 1 92 ? 1.357 -2.234 -8.695 1 97.66 92 VAL A O 1
ATOM 706 N N . GLU A 1 93 ? 2.403 -1.437 -6.909 1 97.23 93 GLU A N 1
ATOM 707 C CA . GLU A 1 93 ? 3.023 -2.709 -6.552 1 97.23 93 GLU A CA 1
ATOM 708 C C . GLU A 1 93 ? 1.97 -3.782 -6.288 1 97.23 93 GLU A C 1
ATOM 710 O O . GLU A 1 93 ? 2.101 -4.916 -6.754 1 97.23 93 GLU A O 1
ATOM 715 N N . ASN A 1 94 ? 1.003 -3.465 -5.555 1 97.61 94 ASN A N 1
ATOM 716 C CA . ASN A 1 94 ? -0.072 -4.401 -5.241 1 97.61 94 ASN A CA 1
ATOM 717 C C . ASN A 1 94 ? -0.794 -4.869 -6.502 1 97.61 94 ASN A C 1
ATOM 719 O O . ASN A 1 94 ? -1.143 -6.044 -6.622 1 97.61 94 ASN A O 1
ATOM 723 N N . ASN A 1 95 ? -0.996 -3.966 -7.383 1 97.44 95 ASN A N 1
ATOM 724 C CA . ASN A 1 95 ? -1.64 -4.329 -8.641 1 97.44 95 ASN A CA 1
ATOM 725 C C . ASN A 1 95 ? -0.775 -5.285 -9.458 1 97.44 95 ASN A C 1
ATOM 727 O O . ASN A 1 95 ? -1.287 -6.228 -10.064 1 97.44 95 ASN A O 1
ATOM 731 N N . GLN A 1 96 ? 0.528 -5.06 -9.541 1 98.28 96 GLN A N 1
ATOM 732 C CA . GLN A 1 96 ? 1.455 -5.936 -10.25 1 98.28 96 GLN A CA 1
ATOM 733 C C . GLN A 1 96 ? 1.452 -7.339 -9.65 1 98.28 96 GLN A C 1
ATOM 735 O O . GLN A 1 96 ? 1.41 -8.332 -10.38 1 98.28 96 GLN A O 1
ATOM 740 N N . LEU A 1 97 ? 1.481 -7.384 -8.33 1 98.18 97 LEU A N 1
ATOM 741 C CA . LEU A 1 97 ? 1.463 -8.669 -7.64 1 98.18 97 LEU A CA 1
ATOM 742 C C . LEU A 1 97 ? 0.16 -9.414 -7.914 1 98.18 97 LEU A C 1
ATOM 744 O O . LEU A 1 97 ? 0.167 -10.63 -8.121 1 98.18 97 LEU A O 1
ATOM 748 N N . SER A 1 98 ? -0.887 -8.713 -7.928 1 98.35 98 SER A N 1
ATOM 749 C CA . SER A 1 98 ? -2.19 -9.311 -8.202 1 98.35 98 SER A CA 1
ATOM 750 C C . SER A 1 98 ? -2.249 -9.884 -9.614 1 98.35 98 SER A C 1
ATOM 752 O O . SER A 1 98 ? -2.77 -10.982 -9.823 1 98.35 98 SER A O 1
ATOM 754 N N . GLN A 1 99 ? -1.706 -9.2 -10.592 1 98.4 99 GLN A N 1
ATOM 755 C CA . GLN A 1 99 ? -1.686 -9.669 -11.973 1 98.4 99 GLN A CA 1
ATOM 756 C C . GLN A 1 99 ? -0.801 -10.902 -12.123 1 98.4 99 GLN A C 1
ATOM 758 O O . GLN A 1 99 ? -1.157 -11.847 -12.831 1 98.4 99 GLN A O 1
ATOM 763 N N . LEU A 1 100 ? 0.311 -10.833 -11.459 1 98.31 100 LEU A N 1
ATOM 764 C CA . LEU A 1 100 ? 1.208 -11.983 -11.471 1 98.31 100 LEU A CA 1
ATOM 765 C C . LEU A 1 100 ? 0.527 -13.211 -10.875 1 98.31 100 LEU A C 1
ATOM 767 O O . LEU A 1 100 ? 0.629 -14.31 -11.423 1 98.31 100 LEU A O 1
ATOM 771 N N . ASN A 1 101 ? -0.149 -13.045 -9.8 1 98.49 101 ASN A N 1
ATOM 772 C CA . ASN A 1 101 ? -0.895 -14.127 -9.166 1 98.49 101 ASN A CA 1
ATOM 773 C C . ASN A 1 101 ? -1.931 -14.724 -10.114 1 98.49 101 ASN A C 1
ATOM 775 O O . ASN A 1 101 ? -2.091 -15.945 -10.177 1 98.49 101 ASN A O 1
ATOM 779 N N . LYS A 1 102 ? -2.595 -13.86 -10.813 1 98.53 102 LYS A N 1
ATOM 780 C CA . LYS A 1 102 ? -3.591 -14.339 -11.767 1 98.53 102 LYS A CA 1
ATOM 781 C C . LYS A 1 102 ? -2.939 -15.157 -12.878 1 98.53 102 LYS A C 1
ATOM 783 O O . LYS A 1 102 ? -3.46 -16.202 -13.274 1 98.53 102 LYS A O 1
ATOM 788 N N . PHE A 1 103 ? -1.848 -14.711 -13.388 1 98.6 103 PHE A N 1
ATOM 789 C CA . PHE A 1 103 ? -1.099 -15.414 -14.422 1 98.6 103 PHE A CA 1
ATOM 790 C C . PHE A 1 103 ? -0.647 -16.783 -13.928 1 98.6 103 PHE A C 1
ATOM 792 O O . PHE A 1 103 ? -0.808 -17.786 -14.626 1 98.6 103 PHE A O 1
ATOM 799 N N . LEU A 1 104 ? -0.12 -16.838 -12.739 1 98.49 104 LEU A N 1
ATOM 800 C CA . LEU A 1 104 ? 0.399 -18.075 -12.164 1 98.49 104 LEU A CA 1
ATOM 801 C C . LEU A 1 104 ? -0.731 -19.059 -11.882 1 98.49 104 LEU A C 1
ATOM 803 O O . LEU A 1 104 ? -0.568 -20.268 -12.065 1 98.49 104 LEU A O 1
ATOM 807 N N . GLU A 1 105 ? -1.815 -18.601 -11.468 1 98.39 105 GLU A N 1
ATOM 808 C CA . GLU A 1 105 ? -2.991 -19.442 -11.269 1 98.39 105 GLU A CA 1
ATOM 809 C C . GLU A 1 105 ? -3.427 -20.1 -12.575 1 98.39 105 GLU A C 1
ATOM 811 O O . GLU A 1 105 ? -3.773 -21.283 -12.595 1 98.39 105 GLU A O 1
ATOM 816 N N . GLN A 1 106 ? -3.417 -19.375 -13.641 1 98.47 106 GLN A N 1
ATOM 817 C CA . GLN A 1 106 ? -3.773 -19.906 -14.953 1 98.47 106 GLN A CA 1
ATOM 818 C C . GLN A 1 106 ? -2.769 -20.959 -15.412 1 98.47 106 GLN A C 1
ATOM 820 O O . GLN A 1 106 ? -3.152 -21.985 -15.978 1 98.47 106 GLN A O 1
ATOM 825 N N . ARG A 1 107 ? -1.593 -20.66 -15.167 1 98.38 107 ARG A N 1
ATOM 826 C CA . ARG A 1 107 ? -0.544 -21.603 -15.544 1 98.38 107 ARG A CA 1
ATOM 827 C C . ARG A 1 107 ? -0.683 -22.913 -14.775 1 98.38 107 ARG A C 1
ATOM 829 O O . ARG A 1 107 ? -0.525 -23.994 -15.346 1 98.38 107 ARG A O 1
ATOM 836 N N . VAL A 1 108 ? -0.976 -22.762 -13.483 1 98.55 108 VAL A N 1
ATOM 837 C CA . VAL A 1 108 ? -1.194 -23.943 -12.654 1 98.55 108 VAL A CA 1
ATOM 838 C C . VAL A 1 108 ? -2.382 -24.739 -13.189 1 98.55 108 VAL A C 1
ATOM 840 O O . VAL A 1 108 ? -2.304 -25.961 -13.336 1 98.55 108 VAL A O 1
ATOM 843 N N . SER A 1 109 ? -3.387 -24.132 -13.582 1 98.23 109 SER A N 1
ATOM 844 C CA . SER A 1 109 ? -4.571 -24.785 -14.13 1 98.23 109 SER A CA 1
ATOM 845 C C . SER A 1 109 ? -4.254 -25.49 -15.445 1 98.23 109 SER A C 1
ATOM 847 O O . SER A 1 109 ? -4.713 -26.61 -15.681 1 98.23 109 SER A O 1
ATOM 849 N N . GLN A 1 110 ? -3.525 -24.841 -16.265 1 97.79 110 GLN A N 1
ATOM 850 C CA . GLN A 1 110 ? -3.126 -25.403 -17.552 1 97.79 110 GLN A CA 1
ATOM 851 C C . GLN A 1 110 ? -2.288 -26.664 -17.365 1 97.79 110 GLN A C 1
ATOM 853 O O . GLN A 1 110 ? -2.539 -27.683 -18.012 1 97.79 110 GLN A O 1
ATOM 858 N N . LEU A 1 111 ? -1.423 -26.582 -16.402 1 97.31 111 LEU A N 1
ATOM 859 C CA . LEU A 1 111 ? -0.543 -27.718 -16.151 1 97.31 111 LEU A CA 1
ATOM 860 C C . LEU A 1 111 ? -1.319 -28.886 -15.553 1 97.31 111 LEU A C 1
ATOM 862 O O . LEU A 1 111 ? -1.051 -30.046 -15.875 1 97.31 111 LEU A O 1
ATOM 866 N N . GLU A 1 112 ? -2.292 -28.58 -14.787 1 96.59 112 GLU A N 1
ATOM 867 C CA . GLU A 1 112 ? -3.134 -29.619 -14.203 1 96.59 112 GLU A CA 1
ATOM 868 C C . GLU A 1 112 ? -4.015 -30.276 -15.262 1 96.59 112 GLU A C 1
ATOM 870 O O . GLU A 1 112 ? -4.214 -31.493 -15.244 1 96.59 112 GLU A O 1
ATOM 875 N N . ARG A 1 113 ? -4.446 -29.499 -16.211 1 96.35 113 ARG A N 1
ATOM 876 C CA . ARG A 1 113 ? -5.244 -30.035 -17.309 1 96.35 113 ARG A CA 1
ATOM 877 C C . ARG A 1 113 ? -4.4 -30.921 -18.218 1 96.35 113 ARG A C 1
ATOM 879 O O . ARG A 1 113 ? -4.843 -31.994 -18.634 1 96.35 113 ARG A O 1
ATOM 886 N N . GLU A 1 114 ? -3.251 -30.464 -18.437 1 93.85 114 GLU A N 1
ATOM 887 C CA . GLU A 1 114 ? -2.328 -31.239 -19.261 1 93.85 114 GLU A CA 1
ATOM 888 C C . GLU A 1 114 ? -1.97 -32.563 -18.592 1 93.85 114 GLU A C 1
ATOM 890 O O . GLU A 1 114 ? -1.906 -33.601 -19.253 1 93.85 114 GLU A O 1
ATOM 895 N N . LYS A 1 115 ? -1.816 -32.465 -17.325 1 92.44 115 LYS A N 1
ATOM 896 C CA . LYS A 1 115 ? -1.518 -33.677 -16.567 1 92.44 115 LYS A CA 1
ATOM 897 C C . LYS A 1 115 ? -2.702 -34.64 -16.583 1 92.44 115 LYS A C 1
ATOM 899 O O . LYS A 1 115 ? -2.524 -35.847 -16.753 1 92.44 115 LYS A O 1
ATOM 904 N N . GLY A 1 116 ? -3.83 -34.067 -16.507 1 91.22 116 GLY A N 1
ATOM 905 C CA . GLY A 1 116 ? -5.035 -34.879 -16.579 1 91.22 116 GLY A CA 1
ATOM 906 C C . GLY A 1 116 ? -5.233 -35.535 -17.932 1 91.22 116 GLY A C 1
ATOM 907 O O . GLY A 1 116 ? -5.606 -36.707 -18.011 1 91.22 116 GLY A O 1
ATOM 908 N N . GLN A 1 117 ? -4.958 -34.858 -18.983 1 91.85 117 GLN A N 1
ATOM 909 C CA . GLN A 1 117 ? -5.073 -35.38 -20.341 1 91.85 117 GLN A CA 1
ATOM 910 C C . GLN A 1 117 ? -4.047 -36.481 -20.595 1 91.85 117 GLN A C 1
ATOM 912 O O . GLN A 1 117 ? -4.364 -37.503 -21.206 1 91.85 117 GLN A O 1
ATOM 917 N N . GLN A 1 118 ? -2.898 -36.326 -20.016 1 88.6 118 GLN A N 1
ATOM 918 C CA . GLN A 1 118 ? -1.842 -37.323 -20.162 1 88.6 118 GLN A CA 1
ATOM 919 C C . GLN A 1 118 ? -2.192 -38.608 -19.416 1 88.6 118 GLN A C 1
ATOM 921 O O . GLN A 1 118 ? -1.994 -39.708 -19.937 1 88.6 118 GLN A O 1
ATOM 926 N N . LEU A 1 119 ? -2.744 -38.392 -18.274 1 88.53 119 LEU A N 1
ATOM 927 C CA . LEU A 1 119 ? -3.132 -39.552 -17.478 1 88.53 119 LEU A CA 1
ATOM 928 C C . LEU A 1 119 ? -4.297 -40.291 -18.126 1 88.53 119 LEU A C 1
ATOM 930 O O . LEU A 1 119 ? -4.349 -41.523 -18.099 1 88.53 119 LEU A O 1
ATOM 934 N N . TYR A 1 120 ? -5.15 -39.517 -18.772 1 90.73 120 TYR A N 1
ATOM 935 C CA . TYR A 1 120 ? -6.271 -40.115 -19.488 1 90.73 120 TYR A CA 1
ATOM 936 C C . TYR A 1 120 ? -5.788 -40.894 -20.705 1 90.73 120 TYR A C 1
ATOM 938 O O . TYR A 1 120 ? -6.219 -42.026 -20.938 1 90.73 120 TYR A O 1
ATOM 946 N N . GLN A 1 121 ? -4.876 -40.458 -21.438 1 86.44 121 GLN A N 1
ATOM 947 C CA . GLN A 1 121 ? -4.308 -41.11 -22.613 1 86.44 121 GLN A CA 1
ATOM 948 C C . GLN A 1 121 ? -3.534 -42.366 -22.224 1 86.44 121 GLN A C 1
ATOM 950 O O . GLN A 1 121 ? -3.645 -43.4 -22.886 1 86.44 121 GLN A O 1
ATOM 955 N N . GLN A 1 122 ? -2.856 -42.317 -21.089 1 84.38 122 GLN A N 1
ATOM 956 C CA . GLN A 1 122 ? -2.11 -43.465 -20.583 1 84.38 122 GLN A CA 1
ATOM 957 C C . GLN A 1 122 ? -3.052 -44.585 -20.152 1 84.38 122 GLN A C 1
ATOM 959 O O . GLN A 1 122 ? -2.788 -45.761 -20.415 1 84.38 122 GLN A O 1
ATOM 964 N N . SER A 1 123 ? -4.153 -44.195 -19.593 1 88.56 123 SER A N 1
ATOM 965 C CA . SER A 1 123 ? -5.136 -45.181 -19.155 1 88.56 123 SER A CA 1
ATOM 966 C C . SER A 1 123 ? -5.803 -45.863 -20.344 1 88.56 123 SER A C 1
ATOM 968 O O . SER A 1 123 ? -6.044 -47.072 -20.319 1 88.56 123 SER A O 1
ATOM 970 N N . LEU A 1 124 ? -6.056 -45.062 -21.417 1 87.74 124 LEU A N 1
ATOM 971 C CA . LEU A 1 124 ? -6.653 -45.618 -22.627 1 87.74 124 LEU A CA 1
ATOM 972 C C . LEU A 1 124 ? -5.691 -46.58 -23.315 1 87.74 124 LEU A C 1
ATOM 974 O O . LEU A 1 124 ? -6.099 -47.645 -23.783 1 87.74 124 LEU A O 1
ATOM 978 N N . MET A 1 125 ? -4.429 -46.332 -23.2 1 82.91 125 MET A N 1
ATOM 979 C CA . MET A 1 125 ? -3.411 -47.176 -23.82 1 82.91 125 MET A CA 1
ATOM 980 C C . MET A 1 125 ? -3.226 -48.471 -23.035 1 82.91 125 MET A C 1
ATOM 982 O O . MET A 1 125 ? -3.12 -49.548 -23.623 1 82.91 125 MET A O 1
ATOM 986 N N . MET A 1 126 ? -3.334 -48.406 -21.724 1 80.92 126 MET A N 1
ATOM 987 C CA . MET A 1 126 ? -3.172 -49.578 -20.868 1 80.92 126 MET A CA 1
ATOM 988 C C . MET A 1 126 ? -4.358 -50.525 -21.013 1 80.92 126 MET A C 1
ATOM 990 O O . MET A 1 126 ? -4.186 -51.745 -21.027 1 80.92 126 MET A O 1
ATOM 994 N N . GLN A 1 127 ? -5.513 -49.891 -21.261 1 82.7 127 GLN A N 1
ATOM 995 C CA . GLN A 1 127 ? -6.722 -50.694 -21.414 1 82.7 127 GLN A CA 1
ATOM 996 C C . GLN A 1 127 ? -6.743 -51.405 -22.764 1 82.7 127 GLN A C 1
ATOM 998 O O . GLN A 1 127 ? -7.099 -52.582 -22.846 1 82.7 127 GLN A O 1
ATOM 1003 N N . HIS A 1 128 ? -6.143 -50.828 -23.771 1 80.99 128 HIS A N 1
ATOM 1004 C CA . HIS A 1 128 ? -6.129 -51.413 -25.107 1 80.99 128 HIS A CA 1
ATOM 1005 C C . HIS A 1 128 ? -4.949 -52.363 -25.28 1 80.99 128 HIS A C 1
ATOM 1007 O O . HIS A 1 128 ? -5.056 -53.371 -25.982 1 80.99 128 HIS A O 1
ATOM 1013 N N . GLY A 1 129 ? -3.939 -52.086 -24.664 1 68.38 129 GLY A N 1
ATOM 1014 C CA . GLY A 1 129 ? -2.787 -52.971 -24.722 1 68.38 129 GLY A CA 1
ATOM 1015 C C . GLY A 1 129 ? -2.969 -54.241 -23.913 1 68.38 129 GLY A C 1
ATOM 1016 O O . GLY A 1 129 ? -2.5 -55.309 -24.311 1 68.38 129 GLY A O 1
ATOM 1017 N N . GLY A 1 130 ? -3.601 -54.142 -22.905 1 64.68 130 GLY A N 1
ATOM 1018 C CA . GLY A 1 130 ? -3.947 -55.321 -22.127 1 64.68 130 GLY A CA 1
ATOM 1019 C C . GLY A 1 130 ? -4.948 -56.223 -22.823 1 64.68 130 GLY A C 1
ATOM 1020 O O . GLY A 1 130 ? -4.862 -57.448 -22.722 1 64.68 130 GLY A O 1
ATOM 1021 N N . MET A 1 131 ? -5.737 -55.624 -23.584 1 60.98 131 MET A N 1
ATOM 1022 C CA . MET A 1 131 ? -6.698 -56.428 -24.334 1 60.98 131 MET A CA 1
ATOM 1023 C C . MET A 1 131 ? -6.027 -57.116 -25.517 1 60.98 131 MET A C 1
ATOM 1025 O O . MET A 1 131 ? -6.343 -58.263 -25.835 1 60.98 131 MET A O 1
ATOM 1029 N N . SER A 1 132 ? -5.075 -56.46 -26.086 1 62.03 132 SER A N 1
ATOM 1030 C CA . SER A 1 132 ? -4.378 -57.069 -27.215 1 62.03 132 SER A CA 1
ATOM 1031 C C . SER A 1 132 ? -3.421 -58.161 -26.75 1 62.03 132 SER A C 1
ATOM 1033 O O . SER A 1 132 ? -3.333 -59.223 -27.371 1 62.03 132 SER A O 1
ATOM 1035 N N . MET A 1 133 ? -2.803 -57.984 -25.718 1 56.58 133 MET A N 1
ATOM 1036 C CA . MET A 1 133 ? -1.911 -59.025 -25.217 1 56.58 133 MET A CA 1
ATOM 1037 C C . MET A 1 133 ? -2.706 -60.212 -24.684 1 56.58 133 MET A C 1
ATOM 1039 O O . MET A 1 133 ? -2.226 -61.347 -24.706 1 56.58 133 MET A O 1
ATOM 1043 N N . GLY A 1 134 ? -3.798 -59.968 -24.115 1 57.25 134 GLY A N 1
ATOM 1044 C CA . GLY A 1 134 ? -4.637 -61.066 -23.662 1 57.25 134 GLY A CA 1
ATOM 1045 C C . GLY A 1 134 ? -5.232 -61.871 -24.802 1 57.25 134 GLY A C 1
ATOM 1046 O O . GLY A 1 134 ? -5.373 -63.092 -24.699 1 57.25 134 GLY A O 1
ATOM 1047 N N . MET A 1 135 ? -5.551 -61.33 -25.888 1 53.23 135 MET A N 1
ATOM 1048 C CA . MET A 1 135 ? -6.1 -62.085 -27.011 1 53.23 135 MET A CA 1
ATOM 1049 C C . MET A 1 135 ? -4.997 -62.819 -27.765 1 53.23 135 MET A C 1
ATOM 1051 O O . MET A 1 135 ? -5.272 -63.742 -28.534 1 53.23 135 MET A O 1
ATOM 1055 N N . MET A 1 136 ? -3.795 -62.427 -27.765 1 51.7 136 MET A N 1
ATOM 1056 C CA . MET A 1 136 ? -2.748 -63.155 -28.476 1 51.7 136 MET A CA 1
ATOM 1057 C C . MET A 1 136 ? -2.158 -64.255 -27.599 1 51.7 136 MET A C 1
ATOM 1059 O O . MET A 1 136 ? -1.21 -64.932 -27.999 1 51.7 136 MET A O 1
ATOM 1063 N N . GLN A 1 137 ? -2.317 -64.216 -26.377 1 50.39 137 GLN A N 1
ATOM 1064 C CA . GLN A 1 137 ? -1.876 -65.42 -25.681 1 50.39 137 GLN A CA 1
ATOM 1065 C C . GLN A 1 137 ? -2.651 -66.646 -26.156 1 50.39 137 GLN A C 1
ATOM 1067 O O . GLN A 1 137 ? -3.882 -66.617 -26.23 1 50.39 137 GLN A O 1
ATOM 1072 N N . PRO A 1 138 ? -1.81 -67.481 -26.973 1 54.39 138 PRO A N 1
ATOM 1073 C CA . PRO A 1 138 ? -2.408 -68.721 -27.473 1 54.39 138 PRO A CA 1
ATOM 1074 C C . PRO A 1 138 ? -3.192 -69.473 -26.4 1 54.39 138 PRO A C 1
ATOM 1076 O O . PRO A 1 138 ? -2.879 -69.365 -25.211 1 54.39 138 PRO A O 1
ATOM 1079 N N . VAL A 1 139 ? -4.428 -69.852 -26.847 1 44.8 139 VAL A N 1
ATOM 1080 C CA . VAL A 1 139 ? -4.915 -71.011 -26.106 1 44.8 139 VAL A CA 1
ATOM 1081 C C . VAL A 1 139 ? -3.952 -72.182 -26.287 1 44.8 139 VAL A C 1
ATOM 1083 O O . VAL A 1 139 ? -3.374 -72.358 -27.362 1 44.8 139 VAL A O 1
ATOM 1086 N N . MET B 1 1 ? 13.967 84.968 -68.154 1 25.79 1 MET B N 1
ATOM 1087 C CA . MET B 1 1 ? 13.853 85.97 -67.099 1 25.79 1 MET B CA 1
ATOM 1088 C C . MET B 1 1 ? 14.283 85.396 -65.753 1 25.79 1 MET B C 1
ATOM 1090 O O . MET B 1 1 ? 14.43 84.181 -65.61 1 25.79 1 MET B O 1
ATOM 1094 N N . PRO B 1 2 ? 13.769 85.905 -64.524 1 33.69 2 PRO B N 1
ATOM 1095 C CA . PRO B 1 2 ? 14.338 86.247 -63.219 1 33.69 2 PRO B CA 1
ATOM 1096 C C . PRO B 1 2 ? 14.494 85.032 -62.307 1 33.69 2 PRO B C 1
ATOM 1098 O O . PRO B 1 2 ? 13.499 84.407 -61.929 1 33.69 2 PRO B O 1
ATOM 1101 N N . SER B 1 3 ? 15.413 84.029 -62.551 1 36.66 3 SER B N 1
ATOM 1102 C CA . SER B 1 3 ? 15.531 82.847 -61.703 1 36.66 3 SER B CA 1
ATOM 1103 C C . SER B 1 3 ? 15.842 83.23 -60.26 1 36.66 3 SER B C 1
ATOM 1105 O O . SER B 1 3 ? 17.004 83.434 -59.903 1 36.66 3 SER B O 1
ATOM 1107 N N . GLN B 1 4 ? 14.932 83.94 -59.591 1 28.46 4 GLN B N 1
ATOM 1108 C CA . GLN B 1 4 ? 15.214 84.811 -58.455 1 28.46 4 GLN B CA 1
ATOM 1109 C C . GLN B 1 4 ? 15.703 84.007 -57.253 1 28.46 4 GLN B C 1
ATOM 1111 O O . GLN B 1 4 ? 16.553 84.473 -56.492 1 28.46 4 GLN B O 1
ATOM 1116 N N . PRO B 1 5 ? 15.148 82.788 -56.809 1 35.65 5 PRO B N 1
ATOM 1117 C CA . PRO B 1 5 ? 14.79 82.813 -55.389 1 35.65 5 PRO B CA 1
ATOM 1118 C C . PRO B 1 5 ? 15.989 82.575 -54.474 1 35.65 5 PRO B C 1
ATOM 1120 O O . PRO B 1 5 ? 16.486 81.45 -54.381 1 35.65 5 PRO B O 1
ATOM 1123 N N . SER B 1 6 ? 17.227 83.119 -54.461 1 34.2 6 SER B N 1
ATOM 1124 C CA . SER B 1 6 ? 18.341 82.677 -53.629 1 34.2 6 SER B CA 1
ATOM 1125 C C . SER B 1 6 ? 18.042 82.885 -52.148 1 34.2 6 SER B C 1
ATOM 1127 O O . SER B 1 6 ? 18.397 83.918 -51.577 1 34.2 6 SER B O 1
ATOM 1129 N N . GLU B 1 7 ? 16.818 82.422 -51.657 1 26.97 7 GLU B N 1
ATOM 1130 C CA . GLU B 1 7 ? 16.311 82.814 -50.346 1 26.97 7 GLU B CA 1
ATOM 1131 C C . GLU B 1 7 ? 17.377 82.643 -49.268 1 26.97 7 GLU B C 1
ATOM 1133 O O . GLU B 1 7 ? 18.337 81.892 -49.45 1 26.97 7 GLU B O 1
ATOM 1138 N N . ALA B 1 8 ? 16.927 82.527 -47.764 1 29.83 8 ALA B N 1
ATOM 1139 C CA . ALA B 1 8 ? 16.86 83.117 -46.43 1 29.83 8 ALA B CA 1
ATOM 1140 C C . ALA B 1 8 ? 17.905 82.5 -45.505 1 29.83 8 ALA B C 1
ATOM 1142 O O . ALA B 1 8 ? 18.384 81.39 -45.751 1 29.83 8 ALA B O 1
ATOM 1143 N N . THR B 1 9 ? 18.269 83.259 -44.335 1 30.58 9 THR B N 1
ATOM 1144 C CA . THR B 1 9 ? 19.078 83.608 -43.173 1 30.58 9 THR B CA 1
ATOM 1145 C C . THR B 1 9 ? 19.047 82.489 -42.136 1 30.58 9 THR B C 1
ATOM 1147 O O . THR B 1 9 ? 17.99 82.176 -41.584 1 30.58 9 THR B O 1
ATOM 1150 N N . ARG B 1 10 ? 19.922 81.469 -42.255 1 31.39 10 ARG B N 1
ATOM 1151 C CA . ARG B 1 10 ? 20.201 80.412 -41.288 1 31.39 10 ARG B CA 1
ATOM 1152 C C . ARG B 1 10 ? 20.419 80.989 -39.894 1 31.39 10 ARG B C 1
ATOM 1154 O O . ARG B 1 10 ? 21.309 81.818 -39.691 1 31.39 10 ARG B O 1
ATOM 1161 N N . ARG B 1 11 ? 19.272 81.09 -39.028 1 29.89 11 ARG B N 1
ATOM 1162 C CA . ARG B 1 11 ? 19.11 81.411 -37.613 1 29.89 11 ARG B CA 1
ATOM 1163 C C . ARG B 1 11 ? 20.194 80.745 -36.773 1 29.89 11 ARG B C 1
ATOM 1165 O O . ARG B 1 11 ? 20.396 79.532 -36.859 1 29.89 11 ARG 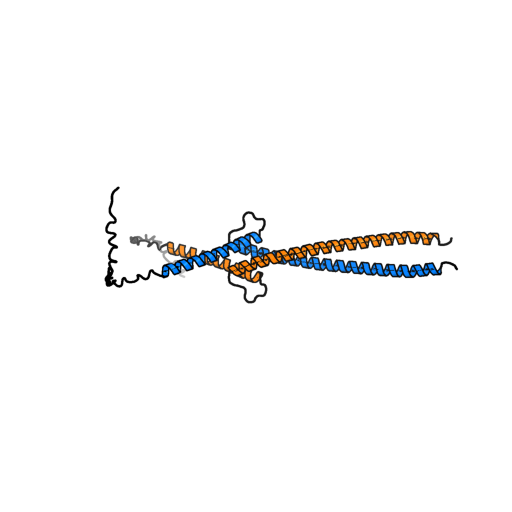B O 1
ATOM 1172 N N . ARG B 1 12 ? 21.223 81.468 -36.281 1 24.64 12 ARG B N 1
ATOM 1173 C CA . ARG B 1 12 ? 22.284 81.331 -35.289 1 24.64 12 ARG B CA 1
ATOM 1174 C C . ARG B 1 12 ? 21.743 80.754 -33.985 1 24.64 12 ARG B C 1
ATOM 1176 O O . ARG B 1 12 ? 20.703 81.192 -33.49 1 24.64 12 ARG B O 1
ATOM 1183 N N . VAL B 1 13 ? 22.179 79.607 -33.401 1 27.37 13 VAL B N 1
ATOM 1184 C CA . VAL B 1 13 ? 22.12 78.625 -32.323 1 27.37 13 VAL B CA 1
ATOM 1185 C C . VAL B 1 13 ? 22.478 79.293 -30.997 1 27.37 13 VAL B C 1
ATOM 1187 O O . VAL B 1 13 ? 23.658 79.463 -30.679 1 27.37 13 VAL B O 1
ATOM 1190 N N . SER B 1 14 ? 22.078 80.62 -30.7 1 27.13 14 SER B N 1
ATOM 1191 C CA . SER B 1 14 ? 22.573 81.101 -29.415 1 27.13 14 SER B CA 1
ATOM 1192 C C . SER B 1 14 ? 22.197 80.147 -28.286 1 27.13 14 SER B C 1
ATOM 1194 O O . SER B 1 14 ? 21.076 79.636 -28.245 1 27.13 14 SER B O 1
ATOM 1196 N N . GLU B 1 15 ? 23.178 79.543 -27.518 1 30.96 15 GLU B N 1
ATOM 1197 C CA . GLU B 1 15 ? 23.392 78.713 -26.336 1 30.96 15 GLU B CA 1
ATOM 1198 C C . GLU B 1 15 ? 22.834 79.383 -25.083 1 30.96 15 GLU B C 1
ATOM 1200 O O . GLU B 1 15 ? 23.422 80.336 -24.568 1 30.96 15 GLU B O 1
ATOM 1205 N N . LEU B 1 16 ? 21.569 79.903 -25.032 1 27.27 16 LEU B N 1
ATOM 1206 C CA . LEU B 1 16 ? 21.034 80.516 -23.821 1 27.27 16 LEU B CA 1
ATOM 1207 C C . LEU B 1 16 ? 21.239 79.605 -22.615 1 27.27 16 LEU B C 1
ATOM 1209 O O . LEU B 1 16 ? 20.858 78.432 -22.645 1 27.27 16 LEU B O 1
ATOM 1213 N N . ASP B 1 17 ? 22.26 79.905 -21.759 1 33.53 17 ASP B N 1
ATOM 1214 C CA . ASP B 1 17 ? 22.689 79.497 -20.424 1 33.53 17 ASP B CA 1
ATOM 1215 C C . ASP B 1 17 ? 21.529 79.555 -19.433 1 33.53 17 ASP B C 1
ATOM 1217 O O . ASP B 1 17 ? 20.996 80.631 -19.156 1 33.53 17 ASP B O 1
ATOM 1221 N N . SER B 1 18 ? 20.564 78.681 -19.48 1 29.15 18 SER B N 1
ATOM 1222 C CA . SER B 1 18 ? 19.437 78.567 -18.561 1 29.15 18 SER B CA 1
ATOM 1223 C C . SER B 1 18 ? 19.909 78.488 -17.113 1 29.15 18 SER B C 1
ATOM 1225 O O . SER B 1 18 ? 20.679 77.594 -16.753 1 29.15 18 SER B O 1
ATOM 1227 N N . ASP B 1 19 ? 20.129 79.582 -16.471 1 32.96 19 ASP B N 1
ATOM 1228 C CA . ASP B 1 19 ? 20.346 79.794 -15.044 1 32.96 19 ASP B CA 1
ATOM 1229 C C . ASP B 1 19 ? 19.284 79.075 -14.214 1 32.96 19 ASP B C 1
ATOM 1231 O O . ASP B 1 19 ? 18.113 79.459 -14.228 1 32.96 19 ASP B O 1
ATOM 1235 N N . SER B 1 20 ? 19.219 77.8 -14.257 1 31.93 20 SER B N 1
ATOM 1236 C CA . SER B 1 20 ? 18.305 77.023 -13.426 1 31.93 20 SER B CA 1
ATOM 1237 C C . SER B 1 20 ? 18.436 77.404 -11.955 1 31.93 20 SER B C 1
ATOM 1239 O O . SER B 1 20 ? 19.521 77.308 -11.378 1 31.93 20 SER B O 1
ATOM 1241 N N . ASP B 1 21 ? 17.728 78.378 -11.528 1 33.19 21 ASP B N 1
ATOM 1242 C CA . ASP B 1 21 ? 17.471 78.773 -10.147 1 33.19 21 ASP B CA 1
ATOM 1243 C C . ASP B 1 21 ? 17.181 77.555 -9.273 1 33.19 21 ASP B C 1
ATOM 1245 O O . ASP B 1 21 ? 16.233 76.81 -9.531 1 33.19 21 ASP B O 1
ATOM 1249 N N . GLU B 1 22 ? 18.195 76.868 -8.803 1 36.31 22 GLU B N 1
ATOM 1250 C CA . GLU B 1 22 ? 18.174 75.786 -7.824 1 36.31 22 GLU B CA 1
ATOM 1251 C C . GLU B 1 22 ? 17.404 76.191 -6.57 1 36.31 22 GLU B C 1
ATOM 1253 O O . GLU B 1 22 ? 17.821 77.097 -5.845 1 36.31 22 GLU B O 1
ATOM 1258 N N . GLU B 1 23 ? 16.062 76.377 -6.627 1 37.91 23 GLU B N 1
ATOM 1259 C CA . GLU B 1 23 ? 15.206 76.528 -5.455 1 37.91 23 GLU B CA 1
ATOM 1260 C C . GLU B 1 23 ? 15.595 75.544 -4.356 1 37.91 23 GLU B C 1
ATOM 1262 O O . GLU B 1 23 ? 15.802 74.358 -4.622 1 37.91 23 GLU B O 1
ATOM 1267 N N . ALA B 1 24 ? 16.105 76.045 -3.226 1 41.26 24 ALA B N 1
ATOM 1268 C CA . ALA B 1 24 ? 16.426 75.457 -1.928 1 41.26 24 ALA B CA 1
ATOM 1269 C C . ALA B 1 24 ? 15.263 74.623 -1.4 1 41.26 24 ALA B C 1
ATOM 1271 O O . ALA B 1 24 ? 14.229 75.168 -1.005 1 41.26 24 ALA B O 1
ATOM 1272 N N . ALA B 1 25 ? 14.874 73.541 -2.085 1 40.83 25 ALA B N 1
ATOM 1273 C CA . ALA B 1 25 ? 13.85 72.637 -1.568 1 40.83 25 ALA B CA 1
ATOM 1274 C C . ALA B 1 25 ? 14.096 72.312 -0.098 1 40.83 25 ALA B C 1
ATOM 1276 O O . ALA B 1 25 ? 15.237 72.078 0.31 1 40.83 25 ALA B O 1
ATOM 1277 N N . GLY B 1 26 ? 13.395 72.898 0.791 1 36.71 26 GLY B N 1
ATOM 1278 C CA . GLY B 1 26 ? 13.247 72.52 2.188 1 36.71 26 GLY B CA 1
ATOM 1279 C C . GLY B 1 26 ? 13.244 71.019 2.403 1 36.71 26 GLY B C 1
ATOM 1280 O O . GLY B 1 26 ? 12.727 70.268 1.573 1 36.71 26 GLY B O 1
ATOM 1281 N N . SER B 1 27 ? 14.227 70.434 3.028 1 42.66 27 SER B N 1
ATOM 1282 C CA . SER B 1 27 ? 14.482 69.054 3.428 1 42.66 27 SER B CA 1
ATOM 1283 C C . SER B 1 27 ? 13.264 68.444 4.115 1 42.66 27 SER B C 1
ATOM 1285 O O . SER B 1 27 ? 12.946 68.795 5.252 1 42.66 27 SER B O 1
ATOM 1287 N N . ARG B 1 28 ? 12.063 68.405 3.468 1 44.94 28 ARG B N 1
ATOM 1288 C CA . ARG B 1 28 ? 10.98 67.639 4.075 1 44.94 28 ARG B CA 1
ATOM 1289 C C . ARG B 1 28 ? 11.496 66.326 4.654 1 44.94 28 ARG B C 1
ATOM 1291 O O . ARG B 1 28 ? 12.374 65.687 4.071 1 44.94 28 ARG B O 1
ATOM 1298 N N . PRO B 1 29 ? 11.474 66.154 5.94 1 48.99 29 PRO B N 1
ATOM 1299 C CA . PRO B 1 29 ? 11.785 64.847 6.526 1 48.99 29 PRO B CA 1
ATOM 1300 C C . PRO B 1 29 ? 11.162 63.69 5.749 1 48.99 29 PRO B C 1
ATOM 1302 O O . PRO B 1 29 ? 10.034 63.804 5.262 1 48.99 29 PRO B O 1
ATOM 1305 N N . SER B 1 30 ? 11.876 63.121 4.753 1 48.13 30 SER B N 1
ATOM 1306 C CA . SER B 1 30 ? 11.491 61.841 4.167 1 48.13 30 SER B CA 1
ATOM 1307 C C . SER B 1 30 ? 10.802 60.948 5.194 1 48.13 30 SER B C 1
ATOM 1309 O O . SER B 1 30 ? 11.378 60.635 6.238 1 48.13 30 SER B O 1
ATOM 1311 N N . GLY B 1 31 ? 9.66 61.264 5.63 1 45.54 31 GLY B N 1
ATOM 1312 C CA . GLY B 1 31 ? 8.867 60.401 6.491 1 45.54 31 GLY B CA 1
ATOM 1313 C C . GLY B 1 31 ? 9.089 58.924 6.224 1 45.54 31 GLY B C 1
ATOM 1314 O O . GLY B 1 31 ? 8.946 58.465 5.089 1 45.54 31 GLY B O 1
ATOM 1315 N N . LYS B 1 32 ? 10.154 58.282 6.758 1 51.05 32 LYS B N 1
ATOM 1316 C CA . LYS B 1 32 ? 10.337 56.834 6.764 1 51.05 32 LYS B CA 1
ATOM 1317 C C . LYS B 1 32 ? 9.008 56.112 6.962 1 51.05 32 LYS B C 1
ATOM 1319 O O . LYS B 1 32 ? 8.36 56.267 8 1 51.05 32 LYS B O 1
ATOM 1324 N N . LYS B 1 33 ? 8.187 56.019 5.968 1 57.22 33 LYS B N 1
ATOM 1325 C CA . LYS B 1 33 ? 7.067 55.084 6.017 1 57.22 33 LYS B CA 1
ATOM 1326 C C . LYS B 1 33 ? 7.463 53.789 6.721 1 57.22 33 LYS B C 1
ATOM 1328 O O . LYS B 1 33 ? 8.524 53.225 6.443 1 57.22 33 LYS B O 1
ATOM 1333 N N . PRO B 1 34 ? 6.989 53.4 7.762 1 61.64 34 PRO B N 1
ATOM 1334 C CA . PRO B 1 34 ? 7.378 52.25 8.581 1 61.64 34 PRO B CA 1
ATOM 1335 C C . PRO B 1 34 ? 7.494 50.961 7.77 1 61.64 34 PRO B C 1
ATOM 1337 O O . PRO B 1 34 ? 6.558 50.59 7.056 1 61.64 34 PRO B O 1
ATOM 1340 N N . LYS B 1 35 ? 8.615 50.627 7.16 1 61.66 35 LYS B N 1
ATOM 1341 C CA . LYS B 1 35 ? 9.081 49.391 6.54 1 61.66 35 LYS B CA 1
ATOM 1342 C C . LYS B 1 35 ? 8.505 48.168 7.25 1 61.66 35 LYS B C 1
ATOM 1344 O O . LYS B 1 35 ? 8.475 47.073 6.685 1 61.66 35 LYS B O 1
ATOM 1349 N N . THR B 1 36 ? 7.958 48.534 8.543 1 72.42 36 THR B N 1
ATOM 1350 C CA . THR B 1 36 ? 7.545 47.371 9.321 1 72.42 36 THR B CA 1
ATOM 1351 C C . THR B 1 36 ? 6.254 46.778 8.764 1 72.42 36 THR B C 1
ATOM 1353 O O . THR B 1 36 ? 6.098 45.557 8.712 1 72.42 36 THR B O 1
ATOM 1356 N N . ASP B 1 37 ? 5.528 47.762 8.04 1 76.37 37 ASP B N 1
ATOM 1357 C CA . ASP B 1 37 ? 4.228 47.279 7.587 1 76.37 37 ASP B CA 1
ATOM 1358 C C . ASP B 1 37 ? 4.371 46.388 6.355 1 76.37 37 ASP B C 1
ATOM 1360 O O . ASP B 1 37 ? 3.691 45.367 6.238 1 76.37 37 ASP B O 1
ATOM 1364 N N . SER B 1 38 ? 5.376 46.799 5.552 1 84.4 38 SER B N 1
ATOM 1365 C CA . SER B 1 38 ? 5.58 46.049 4.316 1 84.4 38 SER B CA 1
ATOM 1366 C C . SER B 1 38 ? 6.194 44.681 4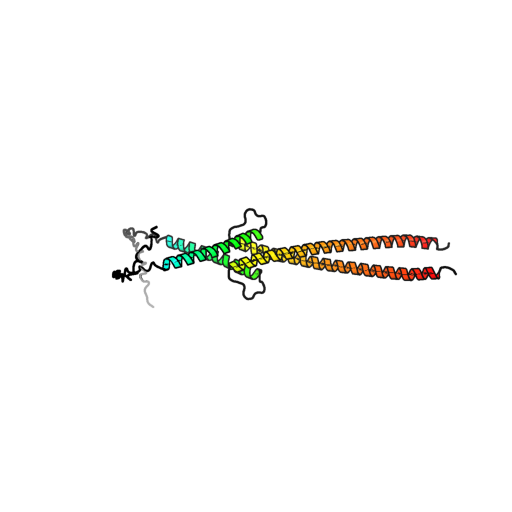.595 1 84.4 38 SER B C 1
ATOM 1368 O O . SER B 1 38 ? 5.787 43.68 4.001 1 84.4 38 SER B O 1
ATOM 1370 N N . ALA B 1 39 ? 7.096 44.659 5.467 1 88.29 39 ALA B N 1
ATOM 1371 C CA . ALA B 1 39 ? 7.738 43.398 5.829 1 88.29 39 ALA B CA 1
ATOM 1372 C C . ALA B 1 39 ? 6.746 42.449 6.495 1 88.29 39 ALA B C 1
ATOM 1374 O O . ALA B 1 39 ? 6.765 41.242 6.24 1 88.29 39 ALA B O 1
ATOM 1375 N N . ALA B 1 40 ? 5.923 43.068 7.253 1 89.41 40 ALA B N 1
ATOM 1376 C CA . ALA B 1 40 ? 4.9 42.275 7.93 1 89.41 40 ALA B CA 1
ATOM 1377 C C . ALA B 1 40 ? 3.891 41.713 6.932 1 89.41 40 ALA B C 1
ATOM 1379 O O . ALA B 1 40 ? 3.461 40.564 7.055 1 89.41 40 ALA B O 1
ATOM 1380 N N . LYS B 1 41 ? 3.564 42.497 6.02 1 89.77 41 LYS B N 1
ATOM 1381 C CA . LYS B 1 41 ? 2.624 42.059 4.992 1 89.77 41 LYS B CA 1
ATOM 1382 C C . LYS B 1 41 ? 3.223 40.948 4.136 1 89.77 41 LYS B C 1
ATOM 1384 O O . LYS B 1 41 ? 2.538 39.982 3.794 1 89.77 41 LYS B O 1
ATOM 1389 N N . SER B 1 42 ? 4.473 41.077 3.781 1 91.73 42 SER B N 1
ATOM 1390 C CA . SER B 1 42 ? 5.169 40.071 2.986 1 91.73 42 SER B CA 1
ATOM 1391 C C . SER B 1 42 ? 5.256 38.742 3.729 1 91.73 42 SER B C 1
ATOM 1393 O O . SER B 1 42 ? 5.038 37.68 3.141 1 91.73 42 SER B O 1
ATOM 1395 N N . LYS B 1 43 ? 5.605 38.883 5.031 1 91.93 43 LYS B N 1
ATOM 1396 C CA . LYS B 1 43 ? 5.67 37.679 5.854 1 91.93 43 LYS B CA 1
ATOM 1397 C C . LYS B 1 43 ? 4.308 36.995 5.936 1 91.93 43 LYS B C 1
ATOM 1399 O O . LYS B 1 43 ? 4.216 35.77 5.841 1 91.93 43 LYS B O 1
ATOM 1404 N N . ALA B 1 44 ? 3.272 37.742 6.066 1 92.85 44 ALA B N 1
ATOM 1405 C CA . ALA B 1 44 ? 1.913 37.215 6.156 1 92.85 44 ALA B CA 1
ATOM 1406 C C . ALA B 1 44 ? 1.514 36.504 4.866 1 92.85 44 ALA B C 1
ATOM 1408 O O . ALA B 1 44 ? 0.843 35.47 4.901 1 92.85 44 ALA B O 1
ATOM 1409 N N . CYS B 1 45 ? 1.973 37.045 3.816 1 93.42 45 CYS B N 1
ATOM 1410 C CA . CYS B 1 45 ? 1.658 36.453 2.521 1 93.42 45 CYS B CA 1
ATOM 1411 C C . CYS B 1 45 ? 2.386 35.127 2.336 1 93.42 45 CYS B C 1
ATOM 1413 O O . CYS B 1 45 ? 1.806 34.159 1.84 1 93.42 45 CYS B O 1
ATOM 1415 N N . ARG B 1 46 ? 3.574 35.027 2.729 1 92.82 46 ARG B N 1
ATOM 1416 C CA . ARG B 1 46 ? 4.361 33.803 2.612 1 92.82 46 ARG B CA 1
ATOM 1417 C C . ARG B 1 46 ? 3.779 32.693 3.48 1 92.82 46 ARG B C 1
ATOM 1419 O O . ARG B 1 46 ? 3.683 31.543 3.045 1 92.82 46 ARG B O 1
ATOM 1426 N N . GLU B 1 47 ? 3.306 33.037 4.652 1 92.68 47 GLU B N 1
ATOM 1427 C CA . GLU B 1 47 ? 2.727 32.063 5.574 1 92.68 47 GLU B CA 1
ATOM 1428 C C . GLU B 1 47 ? 1.377 31.561 5.07 1 92.68 47 GLU B C 1
ATOM 1430 O O . GLU B 1 47 ? 1.063 30.376 5.195 1 92.68 47 GLU B O 1
ATOM 1435 N N . LYS B 1 48 ? 0.66 32.521 4.48 1 93.32 48 LYS B N 1
ATOM 1436 C CA . LYS B 1 48 ? -0.607 32.118 3.877 1 93.32 48 LYS B CA 1
ATOM 1437 C C . LYS B 1 48 ? -0.386 31.101 2.761 1 93.32 48 LYS B C 1
ATOM 1439 O O . LYS B 1 48 ? -1.095 30.095 2.681 1 93.32 48 LYS B O 1
ATOM 1444 N N . ALA B 1 49 ? 0.596 31.283 1.976 1 93.34 49 ALA B N 1
ATOM 1445 C CA . ALA B 1 49 ? 0.934 30.388 0.872 1 93.34 49 ALA B CA 1
ATOM 1446 C C . ALA B 1 49 ? 1.372 29.021 1.388 1 93.34 49 ALA B C 1
ATOM 1448 O O . ALA B 1 49 ? 1.021 27.99 0.808 1 93.34 49 ALA B O 1
ATOM 1449 N N . ARG B 1 50 ? 2.13 29.017 2.393 1 92.85 50 ARG B N 1
ATOM 1450 C CA . ARG B 1 50 ? 2.586 27.768 2.994 1 92.85 50 ARG B CA 1
ATOM 1451 C C . ARG B 1 50 ? 1.414 26.969 3.554 1 92.85 50 ARG B C 1
ATOM 1453 O O . ARG B 1 50 ? 1.318 25.76 3.333 1 92.85 50 ARG B O 1
ATOM 1460 N N . ARG B 1 51 ? 0.541 27.658 4.206 1 93.22 51 ARG B N 1
ATOM 1461 C CA . ARG B 1 51 ? -0.626 27.008 4.794 1 93.22 51 ARG B CA 1
ATOM 1462 C C . ARG B 1 51 ? -1.533 26.428 3.713 1 93.22 51 ARG B C 1
ATOM 1464 O O . ARG B 1 51 ? -2.072 25.331 3.871 1 93.22 51 ARG B O 1
ATOM 1471 N N . GLU B 1 52 ? -1.635 27.136 2.686 1 94.39 52 GLU B N 1
ATOM 1472 C CA . GLU B 1 52 ? -2.455 26.673 1.571 1 94.39 52 GLU B CA 1
ATOM 1473 C C . GLU B 1 52 ? -1.865 25.417 0.936 1 94.39 52 GLU B C 1
ATOM 1475 O O . GLU B 1 52 ? -2.596 24.483 0.6 1 94.39 52 GLU B O 1
ATOM 1480 N N . LYS B 1 53 ? -0.564 25.42 0.789 1 93.38 53 LYS B N 1
ATOM 1481 C CA . LYS B 1 53 ? 0.108 24.249 0.234 1 93.38 53 LYS B CA 1
ATOM 1482 C C . LYS B 1 53 ? -0.098 23.024 1.121 1 93.38 53 LYS B C 1
ATOM 1484 O O . LYS B 1 53 ? -0.353 21.926 0.622 1 93.38 53 LYS B O 1
ATOM 1489 N N . ILE B 1 54 ? -0.063 23.156 2.355 1 94.27 54 ILE B N 1
ATOM 1490 C CA . ILE B 1 54 ? -0.26 22.078 3.317 1 94.27 54 ILE B CA 1
ATOM 1491 C C . ILE B 1 54 ? -1.697 21.567 3.233 1 94.27 54 ILE B C 1
ATOM 1493 O O . ILE B 1 54 ? -1.932 20.356 3.231 1 94.27 54 ILE B O 1
ATOM 1497 N N . ASN B 1 55 ? -2.569 22.504 3.168 1 94.6 55 ASN B N 1
ATOM 1498 C CA . ASN B 1 55 ? -3.975 22.129 3.065 1 94.6 55 ASN B CA 1
ATOM 1499 C C . ASN B 1 55 ? -4.256 21.356 1.779 1 94.6 55 ASN B C 1
ATOM 1501 O O . ASN B 1 55 ? -5.048 20.413 1.777 1 94.6 55 ASN B O 1
ATOM 1505 N N . ASP B 1 56 ? -3.641 21.731 0.721 1 95.07 56 ASP B N 1
ATOM 1506 C CA . ASP B 1 56 ? -3.777 21.023 -0.548 1 95.07 56 ASP B CA 1
ATOM 1507 C C . ASP B 1 56 ? -3.289 19.581 -0.426 1 95.07 56 ASP B C 1
ATOM 1509 O O . ASP B 1 56 ? -3.922 18.66 -0.947 1 95.07 56 ASP B O 1
ATOM 1513 N N . ARG B 1 57 ? -2.266 19.414 0.265 1 95.97 57 ARG B N 1
ATOM 1514 C CA . ARG B 1 57 ? -1.706 18.078 0.449 1 95.97 57 ARG B CA 1
ATOM 1515 C C . ARG B 1 57 ? -2.615 17.22 1.323 1 95.97 57 ARG B C 1
ATOM 1517 O O . ARG B 1 57 ? -2.758 16.018 1.086 1 95.97 57 ARG B O 1
ATOM 1524 N N . PHE B 1 58 ? -3.232 17.811 2.231 1 96.5 58 PHE B N 1
ATOM 1525 C CA . PHE B 1 58 ? -4.19 17.094 3.063 1 96.5 58 PHE B CA 1
ATOM 1526 C C . PHE B 1 58 ? -5.394 16.65 2.242 1 96.5 58 PHE B C 1
ATOM 1528 O O . PHE B 1 58 ? -5.878 15.526 2.396 1 96.5 58 PHE B O 1
ATOM 1535 N N . SER B 1 59 ? -5.821 17.559 1.4 1 94.64 59 SER B N 1
ATOM 1536 C CA . SER B 1 59 ? -6.958 17.229 0.547 1 94.64 59 SER B CA 1
ATOM 1537 C C . SER B 1 59 ? -6.621 16.086 -0.404 1 94.64 59 SER B C 1
ATOM 1539 O O . SER B 1 59 ? -7.434 15.182 -0.61 1 94.64 59 SER B O 1
ATOM 1541 N N . GLU B 1 60 ? -5.473 16.139 -0.954 1 95.55 60 GLU B N 1
ATOM 1542 C CA . GLU B 1 60 ? -5.006 15.082 -1.845 1 95.55 60 GLU B CA 1
ATOM 1543 C C . GLU B 1 60 ? -4.911 13.746 -1.113 1 95.55 60 GLU B C 1
ATOM 1545 O O . GLU B 1 60 ? -5.36 12.718 -1.625 1 95.55 60 GLU B O 1
ATOM 1550 N N . LEU B 1 61 ? -4.354 13.8 0.062 1 96.85 61 LEU B N 1
ATOM 1551 C CA . LEU B 1 61 ? -4.201 12.599 0.876 1 96.85 61 LEU B CA 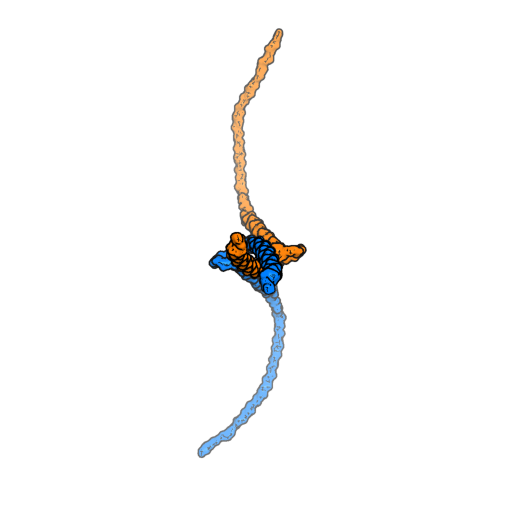1
ATOM 1552 C C . LEU B 1 61 ? -5.56 12.007 1.232 1 96.85 61 LEU B C 1
ATOM 1554 O O . LEU B 1 61 ? -5.757 10.794 1.139 1 96.85 61 LEU B O 1
ATOM 1558 N N . ALA B 1 62 ? -6.45 12.875 1.584 1 96.73 62 ALA B N 1
ATOM 1559 C CA . ALA B 1 62 ? -7.795 12.438 1.951 1 96.73 62 ALA B CA 1
ATOM 1560 C C . ALA B 1 62 ? -8.481 11.735 0.782 1 96.73 62 ALA B C 1
ATOM 1562 O O . ALA B 1 62 ? -9.144 10.712 0.968 1 96.73 62 ALA B O 1
ATOM 1563 N N . THR B 1 63 ? -8.275 12.213 -0.418 1 95.06 63 THR B N 1
ATOM 1564 C CA . THR B 1 63 ? -8.873 11.635 -1.617 1 95.06 63 THR B CA 1
ATOM 1565 C C . THR B 1 63 ? -8.199 10.313 -1.973 1 95.06 63 THR B C 1
ATOM 1567 O O . THR B 1 63 ? -8.857 9.382 -2.441 1 95.06 63 THR B O 1
ATOM 1570 N N . LEU B 1 64 ? -6.946 10.257 -1.718 1 95.06 64 LEU B N 1
ATOM 1571 C CA . LEU B 1 64 ? -6.147 9.086 -2.064 1 95.06 64 LEU B CA 1
ATOM 1572 C C . LEU B 1 64 ? -6.534 7.89 -1.201 1 95.06 64 LEU B C 1
ATOM 1574 O O . LEU B 1 64 ? -6.604 6.761 -1.693 1 95.06 64 LEU B O 1
ATOM 1578 N N . ILE B 1 65 ? -6.84 8.081 0.03 1 95.65 65 ILE B N 1
ATOM 1579 C CA . ILE B 1 65 ? -7.062 6.974 0.955 1 95.65 65 ILE B CA 1
ATOM 1580 C C . ILE B 1 65 ? -8.531 6.559 0.918 1 95.65 65 ILE B C 1
ATOM 1582 O O . ILE B 1 65 ? -8.893 5.487 1.411 1 95.65 65 ILE B O 1
ATOM 1586 N N . ASP B 1 66 ? -9.298 7.395 0.392 1 92.19 66 ASP B N 1
ATOM 1587 C CA . ASP B 1 66 ? -10.717 7.082 0.251 1 92.19 66 ASP B CA 1
ATOM 1588 C C . ASP B 1 66 ? -11.22 7.43 -1.149 1 92.19 66 ASP B C 1
ATOM 1590 O O . ASP B 1 66 ? -12.036 8.339 -1.313 1 92.19 66 ASP B O 1
ATOM 1594 N N . PRO B 1 67 ? -10.735 6.407 -1.91 1 82.55 67 PRO B N 1
ATOM 1595 C CA . PRO B 1 67 ? -11.105 6.661 -3.304 1 82.55 67 PRO B CA 1
ATOM 1596 C C . PRO B 1 67 ? -12.592 6.439 -3.57 1 82.55 67 PRO B C 1
ATOM 1598 O O . PRO B 1 67 ? -13.173 5.467 -3.08 1 82.55 67 PRO B O 1
ATOM 1601 N N . GLY B 1 68 ? -13.355 7.518 -3.807 1 85.29 68 GLY B N 1
ATOM 1602 C CA . GLY B 1 68 ? -14.758 7.392 -4.168 1 85.29 68 GLY B CA 1
ATOM 1603 C C . GLY B 1 68 ? -15.68 8.195 -3.271 1 85.29 68 GLY B C 1
ATOM 1604 O O . GLY B 1 68 ? -16.879 8.301 -3.539 1 85.29 68 GLY B O 1
ATOM 1605 N N . SER B 1 69 ? -15.018 8.469 -2.136 1 87.48 69 SER B N 1
ATOM 1606 C CA . SER B 1 69 ? -15.841 9.295 -1.258 1 87.48 69 SER B CA 1
ATOM 1607 C C . SER B 1 69 ? -16.211 10.614 -1.927 1 87.48 69 SER B C 1
ATOM 1609 O O . SER B 1 69 ? -15.366 11.257 -2.554 1 87.48 69 SER B O 1
ATOM 1611 N N . LYS B 1 70 ? -17.437 10.929 -1.815 1 89.18 70 LYS B N 1
ATOM 1612 C CA . LYS B 1 70 ? -17.903 12.186 -2.393 1 89.18 70 LYS B CA 1
ATOM 1613 C C . LYS B 1 70 ? -17.48 13.375 -1.535 1 89.18 70 LYS B C 1
ATOM 1615 O O . LYS B 1 70 ? -17.256 14.471 -2.052 1 89.18 70 LYS B O 1
ATOM 1620 N N . ASP B 1 71 ? -17.356 12.985 -0.209 1 90.55 71 ASP B N 1
ATOM 1621 C CA . ASP B 1 71 ? -16.966 14.036 0.726 1 90.55 71 ASP B CA 1
ATOM 1622 C C . ASP B 1 71 ? -15.789 13.591 1.591 1 90.55 71 ASP B C 1
ATOM 1624 O O . ASP B 1 71 ? -15.978 13.151 2.727 1 90.55 71 ASP B O 1
ATOM 1628 N N . PRO B 1 72 ? -14.629 13.817 1.054 1 86.79 72 PRO B N 1
ATOM 1629 C CA . PRO B 1 72 ? -13.454 13.436 1.842 1 86.79 72 PRO B CA 1
ATOM 1630 C C . PRO B 1 72 ? -13.35 14.207 3.156 1 86.79 72 PRO B C 1
ATOM 1632 O O . PRO B 1 72 ? -13.771 15.364 3.233 1 86.79 72 PRO B O 1
ATOM 1635 N N . LYS B 1 73 ? -12.858 13.55 4.142 1 88.81 73 LYS B N 1
ATOM 1636 C CA . LYS B 1 73 ? -12.676 14.164 5.454 1 88.81 73 LYS B CA 1
ATOM 1637 C C . LYS B 1 73 ? -11.849 15.442 5.353 1 88.81 73 LYS B C 1
ATOM 1639 O O . LYS B 1 73 ? -10.943 15.538 4.522 1 88.81 73 LYS B O 1
ATOM 1644 N N . SER B 1 74 ? -12.237 16.314 6.27 1 90.82 74 SER B N 1
ATOM 1645 C CA . SER B 1 74 ? -11.522 17.586 6.236 1 90.82 74 SER B CA 1
ATOM 1646 C C . SER B 1 74 ? -10.737 17.814 7.523 1 90.82 74 SER B C 1
ATOM 1648 O O . SER B 1 74 ? -9.881 18.698 7.586 1 90.82 74 SER B O 1
ATOM 1650 N N . ASP B 1 75 ? -11.015 16.976 8.509 1 92.31 75 ASP B N 1
ATOM 1651 C CA . ASP B 1 75 ? -10.303 17.106 9.776 1 92.31 75 ASP B CA 1
ATOM 1652 C C . ASP B 1 75 ? -8.894 16.527 9.676 1 92.31 75 ASP B C 1
ATOM 1654 O O . ASP B 1 75 ? -8.723 15.348 9.359 1 92.31 75 ASP B O 1
ATOM 1658 N N . LYS B 1 76 ? -7.95 17.26 10.014 1 92.47 76 LYS B N 1
ATOM 1659 C CA . LYS B 1 76 ? -6.549 16.927 9.77 1 92.47 76 LYS B CA 1
ATOM 1660 C C . LYS B 1 76 ? -6.117 15.725 10.604 1 92.47 76 LYS B C 1
ATOM 1662 O O . LYS B 1 76 ? -5.507 14.788 10.082 1 92.47 76 LYS B O 1
ATOM 1667 N N . PRO B 1 77 ? -6.455 15.693 11.921 1 93.56 77 PRO B N 1
ATOM 1668 C CA . PRO B 1 77 ? -6.077 14.518 12.71 1 93.56 77 PRO B CA 1
ATOM 1669 C C . PRO B 1 77 ? -6.69 13.226 12.176 1 93.56 77 PRO B C 1
ATOM 1671 O O . PRO B 1 77 ? -6.032 12.182 12.168 1 93.56 77 PRO B O 1
ATOM 1674 N N . SER B 1 78 ? -7.859 13.311 11.701 1 94.52 78 SER B N 1
ATOM 1675 C CA . SER B 1 78 ? -8.531 12.123 11.187 1 94.52 78 SER B CA 1
ATOM 1676 C C . SER B 1 78 ? -7.912 11.663 9.871 1 94.52 78 SER B C 1
ATOM 1678 O O . SER B 1 78 ? -7.785 10.462 9.626 1 94.52 78 SER B O 1
ATOM 1680 N N . ILE B 1 79 ? -7.558 12.558 9.019 1 96.49 79 ILE B N 1
ATOM 1681 C CA . ILE B 1 79 ? -6.918 12.233 7.749 1 96.49 79 ILE B CA 1
ATOM 1682 C C . ILE B 1 79 ? -5.594 11.519 8.006 1 96.49 79 ILE B C 1
ATOM 1684 O O . ILE B 1 79 ? -5.297 10.501 7.376 1 96.49 79 ILE B O 1
ATOM 1688 N N . LEU B 1 80 ? -4.907 12.023 8.976 1 96.9 80 LEU B N 1
ATOM 1689 C CA . LEU B 1 80 ? -3.619 11.427 9.314 1 96.9 80 LEU B CA 1
ATOM 1690 C C . LEU B 1 80 ? -3.802 10.025 9.885 1 96.9 80 LEU B C 1
ATOM 1692 O O . LEU B 1 80 ? -3.069 9.102 9.523 1 96.9 80 LEU B O 1
ATOM 1696 N N . ALA B 1 81 ? -4.747 9.896 10.727 1 96.04 81 ALA B N 1
ATOM 1697 C CA . ALA B 1 81 ? -5.023 8.59 11.32 1 96.04 81 ALA B CA 1
ATOM 1698 C C . ALA B 1 81 ? -5.436 7.579 10.254 1 96.04 81 ALA B C 1
ATOM 1700 O O . ALA B 1 81 ? -4.973 6.436 10.262 1 96.04 81 ALA B O 1
ATOM 1701 N N . ASP B 1 82 ? -6.223 8.019 9.341 1 96.85 82 ASP B N 1
ATOM 1702 C CA . ASP B 1 82 ? -6.689 7.146 8.268 1 96.85 82 ASP B CA 1
ATOM 1703 C C . ASP B 1 82 ? -5.547 6.782 7.322 1 96.85 82 ASP B C 1
ATOM 1705 O O . ASP B 1 82 ? -5.479 5.654 6.827 1 96.85 82 ASP B O 1
ATOM 1709 N N . ALA B 1 83 ? -4.719 7.724 7.045 1 97.54 83 ALA B N 1
ATOM 1710 C CA . ALA B 1 83 ? -3.571 7.46 6.181 1 97.54 83 ALA B CA 1
ATOM 1711 C C . ALA B 1 83 ? -2.668 6.387 6.783 1 97.54 83 ALA B C 1
ATOM 1713 O O . ALA B 1 83 ? -2.254 5.455 6.09 1 97.54 83 ALA B O 1
ATOM 1714 N N . ILE B 1 84 ? -2.428 6.483 8.027 1 97.85 84 ILE B N 1
ATOM 1715 C CA . ILE B 1 84 ? -1.587 5.524 8.733 1 97.85 84 ILE B CA 1
ATOM 1716 C C . ILE B 1 84 ? -2.224 4.137 8.675 1 97.85 84 ILE B C 1
ATOM 1718 O O . ILE B 1 84 ? -1.553 3.151 8.361 1 97.85 84 ILE B O 1
ATOM 1722 N N . LYS B 1 85 ? -3.491 4.084 8.946 1 97.28 85 LYS B N 1
ATOM 1723 C CA . LYS B 1 85 ? -4.23 2.827 8.871 1 97.28 85 LYS B CA 1
ATOM 1724 C C . LYS B 1 85 ? -4.18 2.243 7.462 1 97.28 85 LYS B C 1
ATOM 1726 O O . LYS B 1 85 ? -3.946 1.045 7.288 1 97.28 85 LYS B O 1
ATOM 1731 N N . HIS B 1 86 ? -4.361 3.091 6.534 1 97.12 86 HIS B N 1
ATOM 1732 C CA . HIS B 1 86 ? -4.405 2.677 5.136 1 97.12 86 HIS B CA 1
ATOM 1733 C C . HIS B 1 86 ? -3.064 2.105 4.689 1 97.12 86 HIS B C 1
ATOM 1735 O O . HIS B 1 86 ? -3.017 1.058 4.038 1 97.12 86 HIS B O 1
ATOM 1741 N N . ILE B 1 87 ? -2.02 2.738 5.008 1 97.31 87 ILE B N 1
ATOM 1742 C CA . ILE B 1 87 ? -0.68 2.295 4.641 1 97.31 87 ILE B CA 1
ATOM 1743 C C . ILE B 1 87 ? -0.387 0.945 5.291 1 97.31 87 ILE B C 1
ATOM 1745 O O . ILE B 1 87 ? 0.147 0.04 4.645 1 97.31 87 ILE B O 1
ATOM 1749 N N . THR B 1 88 ? -0.775 0.791 6.535 1 97.14 88 THR B N 1
ATOM 1750 C CA . THR B 1 88 ? -0.566 -0.465 7.247 1 97.14 88 THR B CA 1
ATOM 1751 C C . THR B 1 88 ? -1.344 -1.598 6.584 1 97.14 88 THR B C 1
ATOM 1753 O O . THR B 1 88 ? -0.814 -2.694 6.395 1 97.14 88 THR B O 1
ATOM 1756 N N . GLN B 1 89 ? -2.515 -1.319 6.147 1 96.84 89 GLN B N 1
ATOM 1757 C CA . GLN B 1 89 ? -3.348 -2.31 5.475 1 96.84 89 GLN B CA 1
ATOM 1758 C C . GLN B 1 89 ? -2.747 -2.714 4.131 1 96.84 89 GLN B C 1
ATOM 1760 O O . GLN B 1 89 ? -2.713 -3.898 3.791 1 96.84 89 GLN B O 1
ATOM 1765 N N . MET B 1 90 ? -2.308 -1.755 3.428 1 96.27 90 MET B N 1
ATOM 1766 C CA . MET B 1 90 ? -1.711 -2.032 2.125 1 96.27 90 MET B CA 1
ATOM 1767 C C . MET B 1 90 ? -0.458 -2.887 2.272 1 96.27 90 MET B C 1
ATOM 1769 O O . MET B 1 90 ? -0.188 -3.75 1.434 1 96.27 90 MET B O 1
ATOM 1773 N N . ARG B 1 91 ? 0.275 -2.639 3.309 1 96.33 91 ARG B N 1
ATOM 1774 C CA . ARG B 1 91 ? 1.473 -3.431 3.565 1 96.33 91 ARG B CA 1
ATOM 1775 C C . ARG B 1 91 ? 1.117 -4.888 3.843 1 96.33 91 ARG B C 1
ATOM 1777 O O . ARG B 1 91 ? 1.774 -5.8 3.337 1 96.33 91 ARG B O 1
ATOM 1784 N N . VAL B 1 92 ? 0.091 -5.077 4.63 1 97.69 92 VAL B N 1
ATOM 1785 C CA . VAL B 1 92 ? -0.359 -6.431 4.937 1 97.69 92 VAL B CA 1
ATOM 1786 C C . VAL B 1 92 ? -0.828 -7.122 3.659 1 97.69 92 VAL B C 1
ATOM 1788 O O . VAL B 1 92 ? -0.442 -8.261 3.385 1 97.69 92 VAL B O 1
ATOM 1791 N N . GLU B 1 93 ? -1.626 -6.447 2.875 1 97.28 93 GLU B N 1
ATOM 1792 C CA . GLU B 1 93 ? -2.144 -6.983 1.62 1 97.28 93 GLU B CA 1
ATOM 1793 C C . GLU B 1 93 ? -1.01 -7.335 0.66 1 97.28 93 GLU B C 1
ATOM 1795 O O . GLU B 1 93 ? -1.023 -8.4 0.039 1 97.28 93 GLU B O 1
ATOM 1800 N N . ASN B 1 94 ? -0.107 -6.48 0.515 1 97.58 94 ASN B N 1
ATOM 1801 C CA . ASN B 1 94 ? 1.033 -6.708 -0.366 1 97.58 94 ASN B CA 1
ATOM 1802 C C . ASN B 1 94 ? 1.837 -7.932 0.063 1 97.58 94 ASN B C 1
ATOM 1804 O O . ASN B 1 94 ? 2.293 -8.707 -0.779 1 97.58 94 ASN B O 1
ATOM 1808 N N . ASN B 1 95 ? 1.992 -8.061 1.326 1 97.47 95 ASN B N 1
ATOM 1809 C CA . ASN B 1 95 ? 2.709 -9.227 1.832 1 97.47 95 ASN B CA 1
ATOM 1810 C C . ASN B 1 95 ? 1.959 -10.521 1.529 1 97.47 95 ASN B C 1
ATOM 1812 O O . ASN B 1 95 ? 2.571 -11.529 1.172 1 97.47 95 ASN B O 1
ATOM 1816 N N . GLN B 1 96 ? 0.656 -10.55 1.703 1 98.33 96 GLN B N 1
ATOM 1817 C CA . GLN B 1 96 ? -0.165 -11.715 1.394 1 98.33 96 GLN B CA 1
ATOM 1818 C C . GLN B 1 96 ? -0.062 -12.085 -0.083 1 98.33 96 GLN B C 1
ATOM 1820 O O . GLN B 1 96 ? 0.09 -13.26 -0.425 1 98.33 96 GLN B O 1
ATOM 1825 N N . LEU B 1 97 ? -0.143 -11.072 -0.923 1 98.23 97 LEU B N 1
ATOM 1826 C CA . LEU B 1 97 ? -0.033 -11.296 -2.36 1 98.23 97 LEU B CA 1
ATOM 1827 C C . LEU B 1 97 ? 1.338 -11.857 -2.72 1 98.23 97 LEU B C 1
ATOM 1829 O O . LEU B 1 97 ? 1.447 -12.754 -3.559 1 98.23 97 LEU B O 1
ATOM 1833 N N . SER B 1 98 ? 2.316 -11.361 -2.109 1 98.36 98 SER B N 1
ATOM 1834 C CA . SER B 1 98 ? 3.675 -11.831 -2.354 1 98.36 98 SER B CA 1
ATOM 1835 C C . SER B 1 98 ? 3.838 -13.29 -1.943 1 98.36 98 SER B C 1
ATOM 1837 O O . SER B 1 98 ? 4.465 -14.075 -2.658 1 98.36 98 SER B O 1
ATOM 1839 N N . GLN B 1 99 ? 3.29 -13.71 -0.831 1 98.4 99 GLN B N 1
ATOM 1840 C CA . GLN B 1 99 ? 3.364 -15.09 -0.361 1 98.4 99 GLN B CA 1
ATOM 1841 C C . GLN B 1 99 ? 2.6 -16.028 -1.291 1 98.4 99 GLN B C 1
ATOM 1843 O O . GLN B 1 99 ? 3.067 -17.13 -1.59 1 98.4 99 GLN B O 1
ATOM 1848 N N . LEU B 1 100 ? 1.451 -15.557 -1.703 1 98.35 100 LEU B N 1
ATOM 1849 C CA . LEU B 1 100 ? 0.669 -16.337 -2.656 1 98.35 100 LEU B CA 1
ATOM 1850 C C . LEU B 1 100 ? 1.442 -16.542 -3.955 1 98.35 100 LEU B C 1
ATOM 1852 O O . LEU B 1 100 ? 1.46 -17.646 -4.504 1 98.35 100 LEU B O 1
ATOM 1856 N N . ASN B 1 101 ? 2.062 -15.516 -4.429 1 98.43 101 ASN B N 1
ATOM 1857 C CA . ASN B 1 101 ? 2.888 -15.591 -5.63 1 98.43 101 ASN B CA 1
ATOM 1858 C C . ASN B 1 101 ? 4 -16.625 -5.481 1 98.43 101 ASN B C 1
ATOM 1860 O O . ASN B 1 101 ? 4.263 -17.397 -6.405 1 98.43 101 ASN B O 1
ATOM 1864 N N . LYS B 1 102 ? 4.607 -16.613 -4.338 1 98.5 102 LYS B N 1
ATOM 1865 C CA . LYS B 1 102 ? 5.675 -17.578 -4.088 1 98.5 102 LYS B CA 1
ATOM 1866 C C . LYS B 1 102 ? 5.137 -19.006 -4.089 1 98.5 102 LYS B C 1
ATOM 1868 O O . LYS B 1 102 ? 5.759 -19.909 -4.652 1 98.5 102 LYS B O 1
ATOM 1873 N N . PHE B 1 103 ? 4.032 -19.23 -3.472 1 98.6 103 PHE B N 1
ATOM 1874 C CA . PHE B 1 103 ? 3.384 -20.536 -3.431 1 98.6 103 PHE B CA 1
ATOM 1875 C C . PHE B 1 103 ? 3.038 -21.013 -4.837 1 98.6 103 PHE B C 1
ATOM 1877 O O . PHE B 1 103 ? 3.312 -22.16 -5.194 1 98.6 103 PHE B O 1
ATOM 1884 N N . LEU B 1 104 ? 2.474 -20.149 -5.634 1 98.5 104 LEU B N 1
ATOM 1885 C CA . LEU B 1 104 ? 2.046 -20.489 -6.986 1 98.5 104 LEU B CA 1
ATOM 1886 C C . LEU B 1 104 ? 3.248 -20.771 -7.881 1 98.5 104 LEU B C 1
ATOM 1888 O O . LEU B 1 104 ? 3.2 -21.664 -8.73 1 98.5 104 LEU B O 1
ATOM 1892 N N . GLU B 1 105 ? 4.271 -20.075 -7.716 1 98.35 105 GLU B N 1
ATOM 1893 C CA . GLU B 1 105 ? 5.508 -20.329 -8.448 1 98.35 105 GLU B CA 1
ATOM 1894 C C . GLU B 1 105 ? 6.053 -21.721 -8.145 1 98.35 105 GLU B C 1
ATOM 1896 O O . GLU B 1 105 ? 6.501 -22.429 -9.05 1 98.35 105 GLU B O 1
ATOM 1901 N N . GLN B 1 106 ? 6.026 -22.129 -6.926 1 98.45 106 GLN B N 1
ATOM 1902 C CA . GLN B 1 106 ? 6.485 -23.454 -6.522 1 98.45 106 GLN B CA 1
ATOM 1903 C C . GLN B 1 106 ? 5.598 -24.547 -7.11 1 98.45 106 GLN B C 1
ATOM 1905 O O . GLN B 1 106 ? 6.095 -25.583 -7.557 1 98.45 106 GLN B O 1
ATOM 1910 N N . ARG B 1 107 ? 4.391 -24.273 -7.066 1 98.37 107 ARG B N 1
ATOM 1911 C CA . ARG B 1 107 ? 3.445 -25.238 -7.616 1 98.37 107 ARG B CA 1
ATOM 1912 C C . ARG B 1 107 ? 3.662 -25.424 -9.114 1 98.37 107 ARG B C 1
ATOM 1914 O O . ARG B 1 107 ? 3.623 -26.549 -9.618 1 98.37 107 ARG B O 1
ATOM 1921 N N . VAL B 1 108 ? 3.868 -24.294 -9.778 1 98.54 108 VAL B N 1
ATOM 1922 C CA . VAL B 1 108 ? 4.149 -24.347 -11.208 1 98.54 108 VAL B CA 1
ATOM 1923 C C . VAL B 1 108 ? 5.426 -25.147 -11.455 1 98.54 108 VAL B C 1
ATOM 1925 O O . VAL B 1 108 ? 5.462 -26.018 -12.327 1 98.54 108 VAL B O 1
ATOM 1928 N N . SER B 1 109 ? 6.401 -24.987 -10.696 1 98.25 109 SER B N 1
ATOM 1929 C CA . SER B 1 109 ? 7.662 -25.71 -10.825 1 98.25 109 SER B CA 1
ATOM 1930 C C . SER B 1 109 ? 7.47 -27.203 -10.581 1 98.25 109 SER B C 1
ATOM 1932 O O . SER B 1 109 ? 8.035 -28.032 -11.298 1 98.25 109 SER B O 1
ATOM 1934 N N . GLN B 1 110 ? 6.717 -27.515 -9.593 1 97.78 110 GLN B N 1
ATOM 1935 C CA . GLN B 1 110 ? 6.432 -28.906 -9.255 1 97.78 110 GLN B CA 1
ATOM 1936 C C . GLN B 1 110 ? 5.698 -29.609 -10.394 1 97.78 110 GLN B C 1
ATOM 1938 O O . GLN B 1 110 ? 6.071 -30.716 -10.789 1 97.78 110 GLN B O 1
ATOM 1943 N N . LEU B 1 111 ? 4.788 -28.883 -10.958 1 97.31 111 LEU B N 1
ATOM 1944 C CA . LEU B 1 111 ? 3.998 -29.464 -12.039 1 97.31 111 LEU B CA 1
ATOM 1945 C C . LEU B 1 111 ? 4.843 -29.639 -13.296 1 97.31 111 LEU B C 1
ATOM 1947 O O . LEU B 1 111 ? 4.692 -30.627 -14.018 1 97.31 111 LEU B O 1
ATOM 1951 N N . GLU B 1 112 ? 5.752 -28.759 -13.486 1 96.64 112 GLU B N 1
ATOM 1952 C CA . GLU B 1 112 ? 6.653 -28.86 -14.631 1 96.64 112 GLU B CA 1
ATOM 1953 C C . GLU B 1 112 ? 7.636 -30.015 -14.459 1 96.64 112 GLU B C 1
ATOM 1955 O O . GLU B 1 112 ? 7.94 -30.726 -15.419 1 96.64 112 GLU B O 1
ATOM 1960 N N . ARG B 1 113 ? 8.046 -30.248 -13.241 1 96.35 113 ARG B N 1
ATOM 1961 C CA . ARG B 1 113 ? 8.937 -31.367 -12.953 1 96.35 113 ARG B CA 1
ATOM 1962 C C . ARG B 1 113 ? 8.215 -32.699 -13.121 1 96.35 113 ARG B C 1
ATOM 1964 O O . ARG B 1 113 ? 8.767 -33.644 -13.687 1 96.35 113 ARG B O 1
ATOM 1971 N N . GLU B 1 114 ? 7.038 -32.678 -12.668 1 93.75 114 GLU B N 1
ATOM 1972 C CA . GLU B 1 114 ? 6.224 -33.882 -12.804 1 93.75 114 GLU B CA 1
ATOM 1973 C C . GLU B 1 114 ? 5.951 -34.201 -14.271 1 93.75 114 GLU B C 1
ATOM 1975 O O . GLU B 1 114 ? 6.006 -35.363 -14.68 1 93.75 114 GLU B O 1
ATOM 1980 N N . LYS B 1 115 ? 5.725 -33.157 -14.98 1 92.34 115 LYS B N 1
ATOM 1981 C CA . LYS B 1 115 ? 5.498 -33.331 -16.411 1 92.34 115 LYS B CA 1
ATOM 1982 C C . LYS B 1 115 ? 6.759 -33.832 -17.11 1 92.34 115 LYS B C 1
ATOM 1984 O O . LYS B 1 115 ? 6.693 -34.723 -17.959 1 92.34 115 LYS B O 1
ATOM 1989 N N . GLY B 1 116 ? 7.845 -33.325 -16.665 1 91.04 116 GLY B N 1
ATOM 1990 C CA . GLY B 1 116 ? 9.116 -33.774 -17.211 1 91.04 116 GLY B CA 1
ATOM 1991 C C . GLY B 1 116 ? 9.43 -35.221 -16.881 1 91.04 116 GLY B C 1
ATOM 1992 O O . GLY B 1 116 ? 9.905 -35.97 -17.737 1 91.04 116 GLY B O 1
ATOM 1993 N N . GLN B 1 117 ? 9.144 -35.648 -15.709 1 91.69 117 GLN B N 1
ATOM 1994 C CA . GLN B 1 117 ? 9.363 -37.024 -15.276 1 91.69 117 GLN B CA 1
ATOM 1995 C C . GLN B 1 117 ? 8.449 -37.989 -16.026 1 91.69 117 GLN B C 1
ATOM 1997 O O . GLN B 1 117 ? 8.879 -39.069 -16.435 1 91.69 117 GLN B O 1
ATOM 2002 N N . GLN B 1 118 ? 7.265 -37.541 -16.304 1 88.73 118 GLN B N 1
ATOM 2003 C CA . GLN B 1 118 ? 6.308 -38.361 -17.039 1 88.73 118 GLN B CA 1
ATOM 2004 C C . GLN B 1 118 ? 6.733 -38.531 -18.495 1 88.73 118 GLN B C 1
ATOM 2006 O O . GLN B 1 118 ? 6.649 -39.63 -19.048 1 88.73 118 GLN B O 1
ATOM 2011 N N . LEU B 1 119 ? 7.225 -37.458 -19.005 1 88.49 119 LEU B N 1
ATOM 2012 C CA . LEU B 1 119 ? 7.68 -37.508 -20.39 1 88.49 119 LEU B CA 1
ATOM 2013 C C . LEU B 1 119 ? 8.931 -38.37 -20.52 1 88.49 119 LEU B C 1
ATOM 2015 O O . LEU B 1 119 ? 9.085 -39.104 -21.5 1 88.49 119 LEU B O 1
ATOM 2019 N N . TYR B 1 120 ? 9.739 -38.332 -19.49 1 90.31 120 TYR B N 1
ATOM 2020 C CA . TYR B 1 120 ? 10.937 -39.164 -19.473 1 90.31 120 TYR B CA 1
ATOM 2021 C C . TYR B 1 120 ? 10.574 -40.639 -19.349 1 90.31 120 TYR B C 1
ATOM 2023 O O . TYR B 1 120 ? 11.107 -41.479 -20.079 1 90.31 120 TYR B O 1
ATOM 2031 N N . GLN B 1 121 ? 9.648 -41.024 -18.578 1 86.44 121 GLN B N 1
ATOM 2032 C CA . GLN B 1 121 ? 9.187 -42.395 -18.384 1 86.44 121 GLN B CA 1
ATOM 2033 C C . GLN B 1 121 ? 8.509 -42.93 -19.642 1 86.44 121 GLN B C 1
ATOM 2035 O O . GLN B 1 121 ? 8.735 -44.076 -20.036 1 86.44 121 GLN B O 1
ATOM 2040 N N . GLN B 1 122 ? 7.782 -42.064 -20.344 1 84.37 122 GLN B N 1
ATOM 2041 C CA . GLN B 1 122 ? 7.116 -42.439 -21.586 1 84.37 122 GLN B CA 1
ATOM 2042 C C . GLN B 1 122 ? 8.129 -42.704 -22.696 1 84.37 122 GLN B C 1
ATOM 2044 O O . GLN B 1 122 ? 7.981 -43.657 -23.464 1 84.37 122 GLN B O 1
ATOM 2049 N N . SER B 1 123 ? 9.166 -41.934 -22.687 1 88.33 123 SER B N 1
ATOM 2050 C CA . SER B 1 123 ? 10.206 -42.11 -23.695 1 88.33 123 SER B CA 1
ATOM 2051 C C . SER B 1 123 ? 10.983 -43.402 -23.468 1 88.33 123 SER B C 1
ATOM 2053 O O . SER B 1 123 ? 11.325 -44.104 -24.423 1 88.33 123 SER B O 1
ATOM 2055 N N . LEU B 1 124 ? 11.203 -43.739 -22.175 1 87.15 124 LEU B N 1
ATOM 2056 C CA . LEU B 1 124 ? 11.897 -44.977 -21.838 1 87.15 124 LEU B CA 1
ATOM 2057 C C . LEU B 1 124 ? 11.05 -46.192 -22.203 1 87.15 124 LEU B C 1
ATOM 2059 O O . LEU B 1 124 ? 11.568 -47.178 -22.732 1 87.15 124 LEU B O 1
ATOM 2063 N N . MET B 1 125 ? 9.765 -46.063 -22.121 1 82.62 125 MET B N 1
ATOM 2064 C CA . MET B 1 125 ? 8.849 -47.156 -22.437 1 82.62 125 MET B CA 1
ATOM 2065 C C . MET B 1 125 ? 8.736 -47.352 -23.945 1 82.62 125 MET B C 1
ATOM 2067 O O . M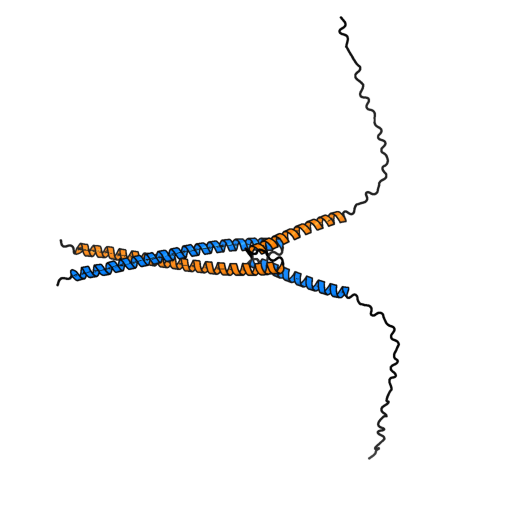ET B 1 125 ? 8.746 -48.485 -24.43 1 82.62 125 MET B O 1
ATOM 2071 N N . MET B 1 126 ? 8.803 -46.277 -24.691 1 80.6 126 MET B N 1
ATOM 2072 C CA . MET B 1 126 ? 8.702 -46.344 -26.146 1 80.6 126 MET B CA 1
ATOM 2073 C C . MET B 1 126 ? 9.971 -46.933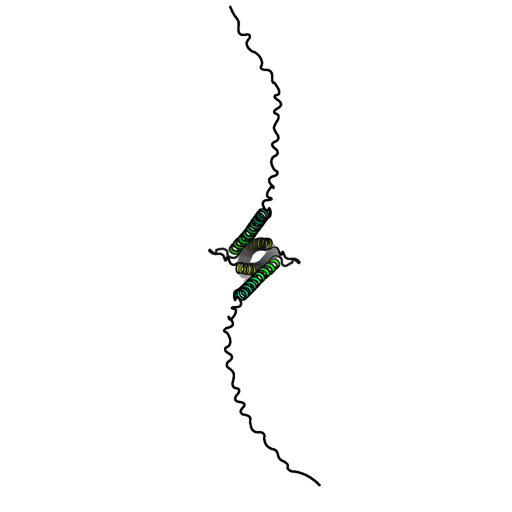 -26.753 1 80.6 126 MET B C 1
ATOM 2075 O O . MET B 1 126 ? 9.905 -47.712 -27.706 1 80.6 126 MET B O 1
ATOM 2079 N N . GLN B 1 127 ? 11.088 -46.638 -26.079 1 81.9 127 GLN B N 1
ATOM 2080 C CA . GLN B 1 127 ? 12.367 -47.14 -26.568 1 81.9 127 GLN B CA 1
ATOM 2081 C C . GLN B 1 127 ? 12.519 -48.632 -26.282 1 81.9 127 GLN B C 1
ATOM 2083 O O . GLN B 1 127 ? 12.982 -49.389 -27.137 1 81.9 127 GLN B O 1
ATOM 2088 N N . HIS B 1 128 ? 11.918 -49.11 -25.223 1 80.5 128 HIS B N 1
ATOM 2089 C CA . HIS B 1 128 ? 12.033 -50.515 -24.847 1 80.5 128 HIS B CA 1
ATOM 2090 C C . HIS B 1 128 ? 10.945 -51.353 -25.509 1 80.5 128 HIS B C 1
ATOM 2092 O O . HIS B 1 128 ? 11.17 -52.519 -25.841 1 80.5 128 HIS B O 1
ATOM 2098 N N . GLY B 1 129 ? 9.88 -50.794 -25.716 1 68.04 129 GLY B N 1
ATOM 2099 C CA . GLY B 1 129 ? 8.811 -51.5 -26.404 1 68.04 129 GLY B CA 1
ATOM 2100 C C . GLY B 1 129 ? 9.056 -51.646 -27.894 1 68.04 129 GLY B C 1
ATOM 2101 O O . GLY B 1 129 ? 8.696 -52.664 -28.491 1 68.04 129 GLY B O 1
ATOM 2102 N N . GLY B 1 130 ? 9.625 -50.752 -28.437 1 64.17 130 GLY B N 1
ATOM 2103 C CA . GLY B 1 130 ? 10.03 -50.847 -29.83 1 64.17 130 GLY B CA 1
ATOM 2104 C C . GLY B 1 130 ? 11.139 -51.856 -30.061 1 64.17 130 GLY B C 1
ATOM 2105 O O . GLY B 1 130 ? 11.154 -52.547 -31.082 1 64.17 130 GLY B O 1
ATOM 2106 N N . MET B 1 131 ? 11.927 -51.999 -29.087 1 60.61 131 MET B N 1
ATOM 2107 C CA . MET B 1 131 ? 12.987 -52.994 -29.214 1 60.61 131 MET B CA 1
ATOM 2108 C C . MET B 1 131 ? 12.434 -54.404 -29.037 1 60.61 131 MET B C 1
ATOM 2110 O O . MET B 1 131 ? 12.86 -55.334 -29.725 1 60.61 131 MET B O 1
ATOM 2114 N N . SER B 1 132 ? 11.463 -54.532 -28.204 1 61.48 132 SER B N 1
ATOM 2115 C CA . SER B 1 132 ? 10.875 -55.851 -28.001 1 61.48 132 SER B CA 1
ATOM 2116 C C . SER B 1 132 ? 9.988 -56.249 -29.176 1 61.48 132 SER B C 1
ATOM 2118 O O . SER B 1 132 ? 10.019 -57.397 -29.623 1 61.48 132 SER B O 1
ATOM 2120 N N . MET B 1 133 ? 9.306 -55.406 -29.703 1 56.38 133 MET B N 1
ATOM 2121 C CA . MET B 1 133 ? 8.478 -55.743 -30.857 1 56.38 133 MET B CA 1
ATOM 2122 C C . MET B 1 133 ? 9.339 -56.002 -32.088 1 56.38 133 MET B C 1
ATOM 2124 O O . MET B 1 133 ? 8.946 -56.759 -32.978 1 56.38 133 MET B O 1
ATOM 2128 N N . GLY B 1 134 ? 10.388 -55.299 -32.205 1 57.56 134 GLY B N 1
ATOM 2129 C CA . GLY B 1 134 ? 11.287 -55.562 -33.318 1 57.56 134 GLY B CA 1
ATOM 2130 C C . GLY B 1 134 ? 11.987 -56.904 -33.215 1 57.56 134 GLY B C 1
ATOM 2131 O O . GLY B 1 134 ? 12.22 -57.568 -34.227 1 57.56 134 GLY B O 1
ATOM 2132 N N . MET B 1 135 ? 12.319 -57.39 -32.098 1 53.24 135 MET B N 1
ATOM 2133 C CA . MET B 1 135 ? 12.965 -58.693 -31.973 1 53.24 135 MET B CA 1
ATOM 2134 C C . MET B 1 135 ? 11.95 -59.821 -32.124 1 53.24 135 MET B C 1
ATOM 2136 O O . MET B 1 135 ? 12.324 -60.972 -32.352 1 53.24 135 MET B O 1
ATOM 2140 N N . MET B 1 136 ? 10.714 -59.658 -31.878 1 51.25 136 MET B N 1
ATOM 2141 C CA . MET B 1 136 ? 9.751 -60.742 -32.045 1 51.25 136 MET B CA 1
ATOM 2142 C C . MET B 1 136 ? 9.212 -60.776 -33.471 1 51.25 136 MET B C 1
ATOM 2144 O O . MET B 1 136 ? 8.336 -61.582 -33.789 1 51.25 136 MET B O 1
ATOM 2148 N N . GLN B 1 137 ? 9.35 -59.818 -34.217 1 50.36 137 GLN B N 1
ATOM 2149 C CA . GLN B 1 137 ? 8.991 -60.058 -35.611 1 50.36 137 GLN B CA 1
ATOM 2150 C C . GLN B 1 137 ? 9.873 -61.141 -36.227 1 50.36 137 GLN B C 1
ATOM 2152 O O . GLN B 1 137 ? 11.098 -61.102 -36.093 1 50.36 137 GLN B O 1
ATOM 2157 N N . PRO B 1 138 ? 9.111 -62.346 -36.416 1 54.31 138 PRO B N 1
ATOM 2158 C CA . PRO B 1 138 ? 9.819 -63.468 -37.037 1 54.31 138 PRO B CA 1
ATOM 2159 C C . PRO B 1 138 ? 10.646 -63.044 -38.249 1 54.31 138 PRO B C 1
ATOM 2161 O O . PRO B 1 138 ? 10.303 -62.072 -38.926 1 54.31 138 PRO B O 1
ATOM 2164 N N . VAL B 1 139 ? 11.909 -63.538 -38.181 1 44.29 139 VAL B N 1
ATOM 2165 C CA . VAL B 1 139 ? 12.48 -63.642 -39.52 1 44.29 139 VAL B CA 1
ATOM 2166 C C . VAL B 1 139 ? 11.621 -64.568 -40.378 1 44.29 139 VAL B C 1
ATOM 2168 O O . VAL B 1 139 ? 11.074 -65.555 -39.881 1 44.29 139 VAL B O 1
#

Secondary structure (DSSP, 8-state):
----------------------------------HHHHHHHHHHHHHHHHHHHHHHHHHHHHHHH-TT-SS----HHHHHHHHHHHHHHHHHHHHHHHHHHHHHHHHHHHHHHHHHHHHHHHHHHHHHHHHHHHHSS--/----------------------------------HHHHHHHHHHHHHHHHHHHHHHHHHHHHHHHSTT-SS----HHHHHHHHHHHHHHHHHHHHHHHHHHHHHHHHHHHHHHHHHHHHHHHHHHHHHHHHHHHHSS--

InterPro domains:
  IPR011598 Myc-type, basic helix-loop-helix (bHLH) domain [PS50888] (38-90)
  IPR011598 Myc-type, basic helix-loop-helix (bHLH) domain [SM00353] (44-96)
  IPR036638 Helix-loop-helix DNA-binding domain superfamily [G3DSA:4.10.280.10] (39-119)
  IPR036638 Helix-loop-helix DNA-binding domain superfamily [SSF47459] (37-110)
  IPR044818 Transcription factor ILR3-like [PTHR46133] (12-126)
  IPR057075 Iron-related transcription factor 3, bHLH domain [PF23177] (39-116)

pLDDT: mean 76.04, std 25.59, range [24.64, 98.6]

Radius of gyration: 51.24 Å; Cα contacts (8 Å, |Δi|>4): 105; chains: 2; bounding box: 46×157×176 Å

Foldseek 3Di:
DDDDPDDPPPDDPPPPPPPPPPPPPDPPPPPPPPVVVVVVVVVVVVVVVVVVVVQVVLVVLQCVLPVPDPDGDRDNVVSVVSSVVSVVVVVVVVVVVVVVVVVVVVVVVVVVVVVVVVVVVVVVCVVVVVVVVVVPPDD/DDPDPPDDDDDDPPPPPPPPPPPPPDPPPPPPPPCVVVVVVVVVVVVVVVVVVVQVVLVVLQCVLDPPDPDGDRDNVVSVVSSVVSVVVVVVVVVVVVVVVVVVVVVVVVVVVVVVVVVVVVVVCVVVVVVVVVVPPDD

Organism: Haematococcus lacustris (NCBI:txid44745)

Solvent-accessible surface area (backbone atoms only — not comparable to full-atom values): 16667 Å² total; per-residue (Å²): 132,89,89,78,89,76,81,82,77,81,81,80,84,77,79,74,78,74,77,74,75,78,69,83,71,74,81,64,75,76,71,76,67,67,62,59,59,56,54,49,49,53,52,52,51,54,53,50,53,53,51,50,54,43,51,51,47,49,51,52,45,27,38,67,77,38,74,82,51,92,71,56,71,80,53,65,62,58,44,48,53,49,46,48,52,49,54,54,50,50,52,53,51,40,51,53,40,51,52,50,38,55,53,39,51,50,50,41,50,51,50,51,51,51,50,49,52,50,53,49,52,52,50,54,49,52,58,52,49,52,52,52,55,58,68,63,52,75,129,132,84,85,64,84,80,81,90,83,85,81,79,82,77,82,78,80,76,78,72,76,78,73,82,71,73,82,64,76,76,72,77,66,67,62,63,58,56,52,49,49,52,51,52,51,54,53,51,52,52,50,50,53,42,50,49,47,48,49,51,46,27,42,65,74,38,74,79,57,88,72,56,69,81,53,64,61,58,44,47,52,48,47,49,51,49,53,55,48,50,52,53,51,40,51,52,41,51,52,50,37,53,53,39,53,50,51,40,50,49,49,50,50,51,51,49,52,50,51,50,53,51,50,54,48,54,58,51,48,53,51,52,55,58,69,63,52,75,128

=== Feature glossary ===
The record interleaves many kinds of information about one protein. Here is each kind framed as the question it answers.

Q: What does the local fold look like, residue by residue?
A: The Foldseek 3Di string encodes local tertiary geometry as a 20-letter alphabet — one character per residue — derived from the relative positions of nearby Cα atoms. Unlike the amino-acid sequence, 3Di is a direct function of the 3D structure, so two proteins with the same fold have similar 3Di strings even at low sequence identity.

Q: Which residues are in helices, strands, or loops?
A: The SS8 string is DSSP's per-residue secondary-structure call. α-helix (H) means an i→i+4 H-bond ladder; β-strand (E) means the residue participates in a β-sheet; 3₁₀ (G) and π (I) are tighter and wider helices; T/S are turns/bends; '-' is loop.

Q: How big and how compact is the whole molecule?
A: Radius of gyration (Rg) is the root-mean-square distance of Cα atoms from their centroid — a single number for overall size and compactness. A globular domain of N residues has Rg ≈ 2.2·N^0.38 Å; an extended or disordered chain has a much larger Rg. The Cα contact count is the number of residue pairs whose Cα atoms are within 8 Å and are more than four positions apart in sequence — a standard proxy for tertiary packing density. The bounding box is the smallest axis-aligned box enclosing all Cα atoms.

Q: Where is each backbone atom in 3D?
A: Structure coordinates are given as an mmCIF _atom_site loop: one row per atom with element, residue name, chain id, sequence number, and x/y/z position in Å. Only the four main-chain atoms per residue are included here; side chains are omitted to keep the record compact.

Q: What is the amino-acid chain?
A: Primary structure: the covalent order of the twenty standard amino acids along the backbone. Two proteins with the same sequence will (almost always) fold to the same structure; two with 30% identity often share a fold but not the details.

Q: What if only a Cα trace is available?
A: Three-state secondary structure (P-SEA) collapses the eight DSSP classes into helix (a), strand (b), and coil (c). P-SEA assigns these from Cα geometry alone — distances and angles — without requiring backbone oxygens, so it works on any Cα trace.

Q: What family and function is it annotated with?
A: Database cross-references. InterPro integrates a dozen domain/family signature databases into unified entries with residue-range hits. GO terms attach function/process/location labels with evidence codes. CATH codes position the fold in a four-level structural taxonomy. Organism is the NCBI-taxonomy species name.

Q: How confident is the AlphaFold model at each residue?
A: pLDDT is the predicted lDDT-Cα score: AlphaFold's confidence that the local environment of each residue (all inter-atomic distances within 15 Å) is correctly placed. It is a per-residue number between 0 and 100, with higher meaning more reliable.

Q: How mobile is each atom in the crystal?
A: B-factor (Debye–Waller factor) reflects atomic displacement in the crystal lattice. It is an experimental observable (units Å²), not a prediction; low values mean the atom is pinned down, high values mean it moves or is heterogeneous across the crystal.

Q: Which residues are buried vs exposed?
A: SASA measures how much of the protein is reachable by solvent. It is computed by rolling a water-sized probe over the atomic surface and summing the exposed area (Å²). Per-residue SASA distinguishes core (buried, low SASA) from surface (exposed, high SASA) residues; total SASA is a whole-molecule size measure.

Q: What do the diagnostic plots show?
A: Plot images: a contact map (which residues are close in 3D, as an N×N binary image), a Ramachandran scatter (backbone torsion angles, revealing secondary-structure composition at a glance), and — for AlphaFold structures — a PAE heatmap (pairwise prediction confidence).

Q: What known structures does this most resemble?
A: The Foldseek neighbor list gives the closest experimentally determined structures in the PDB, ranked by structural alignment. TM-score near 1 means near-identical fold; near 0.3 means only rough topology match. This is how one finds what a novel AlphaFold prediction most resembles in the solved-structure universe.

Q: Are the domains correctly placed relative to each other?
A: Predicted aligned error is AlphaFold's pairwise confidence. Unlike pLDDT (per-residue), PAE is per-residue-pair and captures whether two parts of the structure are correctly placed relative to each other. Units are ångströms of expected positional error.

Q: What do the rendered images show?
A: Structure images are PyMOL renders from six orthogonal camera directions. Cartoon representation draws helices as coils and strands as arrows; sticks shows the backbone as bonds; surface shows the solvent-excluded envelope. Rainbow coloring maps sequence position to hue (blue→red, N→C); chain coloring assigns a distinct color per polypeptide.

Q: What are the backbone torsion angles?
A: φ (phi) and ψ (psi) are the two rotatable backbone dihedrals per residue: φ is the C(i-1)–N–Cα–C torsion, ψ is the N–Cα–C–N(i+1) torsion, both in degrees on (−180°, 180°]. α-helical residues cluster near (−60°, −45°); β-strand residues near (−120°, +130°). A Ramachandran plot is simply a scatter of (φ, ψ) for every residue.